Protein AF-C5LPQ4-F1 (afdb_monomer_lite)

pLDDT: mean 74.14, std 20.26, range [37.34, 97.0]

Structure (mmCIF, N/CA/C/O backbone):
data_AF-C5LPQ4-F1
#
_entry.id   AF-C5LPQ4-F1
#
loop_
_atom_site.group_PDB
_atom_site.id
_atom_site.type_symbol
_atom_site.label_atom_id
_atom_site.label_alt_id
_atom_site.label_comp_id
_atom_site.label_asym_id
_atom_site.label_entity_id
_atom_site.label_seq_id
_atom_site.pdbx_PDB_ins_code
_atom_site.Cartn_x
_atom_site.Cartn_y
_atom_site.Cartn_z
_atom_site.occupancy
_atom_site.B_iso_or_equiv
_atom_site.auth_seq_id
_atom_site.auth_comp_id
_atom_site.auth_asym_id
_atom_site.auth_atom_id
_atom_site.pdbx_PDB_model_num
ATOM 1 N N . GLN A 1 1 ? -13.823 21.570 33.184 1.00 38.03 1 GLN A N 1
ATOM 2 C CA . GLN A 1 1 ? -12.906 20.902 32.238 1.00 38.03 1 GLN A CA 1
ATOM 3 C C . GLN A 1 1 ? -13.744 19.925 31.424 1.00 38.03 1 GLN A C 1
ATOM 5 O O . GLN A 1 1 ? -14.233 18.962 31.995 1.00 38.03 1 GLN A O 1
ATOM 10 N N . GLN A 1 2 ? -14.034 20.223 30.154 1.00 38.50 2 GLN A N 1
ATOM 11 C CA . GLN A 1 2 ? -14.701 19.265 29.263 1.00 38.50 2 GLN A CA 1
ATOM 12 C C . GLN A 1 2 ? -13.679 18.170 28.944 1.00 38.50 2 GLN A C 1
ATOM 14 O O . GLN A 1 2 ? -12.657 18.456 28.325 1.00 38.50 2 GLN A O 1
ATOM 19 N N . GLY A 1 3 ? -13.894 16.958 29.459 1.00 46.19 3 GLY A N 1
ATOM 20 C CA . GLY A 1 3 ? -13.042 15.814 29.143 1.00 46.19 3 GLY A CA 1
ATOM 21 C C . GLY A 1 3 ? -13.052 15.587 27.635 1.00 46.19 3 GLY A C 1
ATOM 22 O O . GLY A 1 3 ? -14.122 15.589 27.028 1.00 46.19 3 GLY A O 1
ATOM 23 N N . ALA A 1 4 ? -11.875 15.458 27.024 1.00 60.28 4 ALA A N 1
ATOM 24 C CA . ALA A 1 4 ? -11.768 15.176 25.599 1.00 60.28 4 ALA A CA 1
ATOM 25 C C . ALA A 1 4 ? -12.586 13.916 25.276 1.00 60.28 4 ALA A C 1
ATOM 27 O O . ALA A 1 4 ? -12.358 12.858 25.863 1.00 60.28 4 ALA A O 1
ATOM 28 N N . LEU A 1 5 ? -13.567 14.043 24.381 1.00 73.25 5 LEU A N 1
ATOM 29 C CA . LEU A 1 5 ? -14.384 12.917 23.942 1.00 73.25 5 LEU A CA 1
ATOM 30 C C . LEU A 1 5 ? -13.482 11.955 23.158 1.00 73.25 5 LEU A C 1
ATOM 32 O O . LEU A 1 5 ? -13.014 12.284 22.069 1.00 73.25 5 LEU A O 1
ATOM 36 N N . LEU A 1 6 ? -13.205 10.786 23.736 1.00 87.25 6 LEU A N 1
ATOM 37 C CA . LEU A 1 6 ? -12.438 9.730 23.081 1.00 87.25 6 LEU A CA 1
ATOM 38 C C . LEU A 1 6 ? -13.325 9.042 22.040 1.00 87.25 6 LEU A C 1
ATOM 40 O O . LEU A 1 6 ? -14.390 8.517 22.365 1.00 87.25 6 LEU A O 1
ATOM 44 N N . GLY A 1 7 ? -12.883 9.066 20.785 1.00 88.44 7 GLY A N 1
ATOM 45 C CA . GLY A 1 7 ? -13.586 8.433 19.673 1.00 88.44 7 GLY A CA 1
ATOM 46 C C . GLY A 1 7 ? -13.309 6.934 19.585 1.00 88.44 7 GLY A C 1
ATOM 47 O O . GLY A 1 7 ? -12.228 6.465 19.939 1.00 88.44 7 GLY A O 1
ATOM 48 N N . ARG A 1 8 ? -14.287 6.191 19.066 1.00 92.06 8 ARG A N 1
ATOM 49 C CA . ARG A 1 8 ? -14.166 4.774 18.702 1.00 92.06 8 ARG A CA 1
ATOM 50 C C . ARG A 1 8 ? -14.049 4.670 17.190 1.00 92.06 8 ARG A C 1
ATOM 52 O O . ARG A 1 8 ? -14.733 5.394 16.472 1.00 92.06 8 ARG A O 1
ATOM 59 N N . VAL A 1 9 ? -13.187 3.780 16.717 1.00 94.19 9 VAL A N 1
ATOM 60 C CA . VAL A 1 9 ? -12.952 3.583 15.285 1.00 94.19 9 VAL A CA 1
ATOM 61 C C . VAL A 1 9 ? -13.236 2.130 14.946 1.00 94.19 9 VAL A C 1
ATOM 63 O O . VAL A 1 9 ? -12.565 1.235 15.455 1.00 94.19 9 VAL A O 1
ATOM 66 N N . VAL A 1 10 ? -14.211 1.917 14.067 1.00 95.25 10 VAL A N 1
ATOM 67 C CA . VAL A 1 10 ? -14.450 0.642 13.386 1.00 95.25 10 VAL A CA 1
ATOM 68 C C . VAL A 1 10 ? -13.990 0.818 11.942 1.00 95.25 10 VAL A C 1
ATOM 70 O O . VAL A 1 10 ? -14.372 1.786 11.286 1.00 95.25 10 VAL A O 1
ATOM 73 N N . CYS A 1 11 ? -13.120 -0.065 11.459 1.00 94.88 11 CYS A N 1
ATOM 74 C CA . CYS A 1 11 ? -12.487 0.060 10.151 1.00 94.88 11 CYS A CA 1
ATOM 75 C C . CYS A 1 11 ? -12.584 -1.251 9.369 1.00 94.88 11 CYS A C 1
ATOM 77 O O . CYS A 1 11 ? -12.393 -2.331 9.923 1.00 94.88 11 CYS A O 1
ATOM 79 N N . SER A 1 12 ? -12.831 -1.149 8.062 1.00 95.38 12 SER A N 1
ATOM 80 C CA . SER A 1 12 ? -12.727 -2.298 7.161 1.00 95.38 12 SER A CA 1
ATOM 81 C C . SER A 1 12 ? -11.305 -2.858 7.185 1.00 95.38 12 SER A C 1
ATOM 83 O O . SER A 1 12 ? -10.344 -2.104 7.033 1.00 95.38 12 SER A O 1
ATOM 85 N N . GLU A 1 13 ? -11.159 -4.174 7.313 1.00 92.00 13 GLU A N 1
ATOM 86 C CA . GLU A 1 13 ? -9.859 -4.849 7.226 1.00 92.00 13 GLU A CA 1
ATOM 87 C C . GLU A 1 13 ? -9.177 -4.685 5.857 1.00 92.00 13 GLU A C 1
ATOM 89 O O . GLU A 1 13 ? -7.957 -4.798 5.760 1.00 92.00 13 GLU A O 1
ATOM 94 N N . PHE A 1 14 ? -9.950 -4.333 4.827 1.00 89.31 14 PHE A N 1
ATOM 95 C CA . PHE A 1 14 ? -9.466 -4.060 3.473 1.00 89.31 14 PHE A CA 1
ATOM 96 C C . PHE A 1 14 ? -9.095 -2.588 3.251 1.00 89.31 14 PHE A C 1
ATOM 98 O O . PHE A 1 14 ? -8.600 -2.220 2.189 1.00 89.31 14 PHE A O 1
ATOM 105 N N . SER A 1 15 ? -9.318 -1.715 4.237 1.00 90.00 15 SER A N 1
ATOM 106 C CA . SER A 1 15 ? -8.840 -0.334 4.168 1.00 90.00 15 SER A CA 1
ATOM 107 C C . SER A 1 15 ? -7.339 -0.276 4.438 1.00 90.00 15 SER A C 1
ATOM 109 O O . SER A 1 15 ? -6.851 -0.898 5.384 1.00 90.00 15 SER A O 1
ATOM 111 N N . GLY A 1 16 ? -6.614 0.565 3.693 1.00 82.56 16 GLY A N 1
ATOM 112 C CA . GLY A 1 16 ? -5.210 0.874 3.984 1.00 82.56 16 GLY A CA 1
ATOM 113 C C . GLY A 1 16 ? -5.007 1.436 5.398 1.00 82.56 16 GLY A C 1
ATOM 114 O O . GLY A 1 16 ? -3.983 1.182 6.029 1.00 82.56 16 GLY A O 1
ATOM 115 N N . CYS A 1 17 ? -6.017 2.111 5.960 1.00 84.81 17 CYS A N 1
ATOM 116 C CA . CYS A 1 17 ? -5.980 2.586 7.343 1.00 84.81 17 CYS A CA 1
ATOM 117 C C . CYS A 1 17 ? -5.904 1.440 8.360 1.00 84.81 17 CYS A C 1
ATOM 119 O O . CYS A 1 17 ? -5.362 1.635 9.441 1.00 84.81 17 CYS A O 1
ATOM 121 N N . SER A 1 18 ? -6.400 0.246 8.033 1.00 89.00 18 SER A N 1
ATOM 122 C CA . SER A 1 18 ? -6.425 -0.892 8.958 1.00 89.00 18 SER A CA 1
ATOM 123 C C . SER A 1 18 ? -5.036 -1.481 9.238 1.00 89.00 18 SER A C 1
ATOM 125 O O . SER A 1 18 ? -4.832 -2.117 10.270 1.00 89.00 18 SER A O 1
ATOM 127 N N . GLN A 1 19 ? -4.066 -1.240 8.348 1.00 84.44 19 GLN A N 1
ATOM 128 C CA . GLN A 1 19 ? -2.660 -1.611 8.550 1.00 84.44 19 GLN A CA 1
ATOM 129 C C . GLN A 1 19 ? -1.952 -0.688 9.549 1.00 84.44 19 GLN A C 1
ATOM 131 O O . GLN A 1 19 ? -0.886 -1.012 10.064 1.00 84.44 19 GLN A O 1
ATOM 136 N N . VAL A 1 20 ? -2.541 0.476 9.802 1.00 87.06 20 VAL A N 1
ATOM 137 C CA . VAL A 1 20 ? -1.895 1.603 10.463 1.00 87.06 20 VAL A CA 1
ATOM 138 C C . VAL A 1 20 ? -2.564 1.920 11.800 1.00 87.06 20 VAL A C 1
ATOM 140 O O . VAL A 1 20 ? -1.898 2.050 12.827 1.00 87.06 20 VAL A O 1
ATOM 143 N N . LEU A 1 21 ? -3.894 2.005 11.795 1.00 91.38 21 LEU A N 1
ATOM 144 C CA . LEU A 1 21 ? -4.734 2.254 12.961 1.00 91.38 21 LEU A CA 1
ATOM 145 C C . LEU A 1 21 ? -4.937 0.951 13.735 1.00 91.38 21 LEU A C 1
ATOM 147 O O . LEU A 1 21 ? -5.996 0.325 13.704 1.00 91.38 21 LEU A O 1
ATOM 151 N N . THR A 1 22 ? -3.879 0.508 14.402 1.00 90.38 22 THR A N 1
ATOM 152 C CA . THR A 1 22 ? -3.842 -0.756 15.154 1.00 90.38 22 THR A CA 1
ATOM 153 C C . THR A 1 22 ? -4.683 -0.736 16.437 1.00 90.38 22 THR A C 1
ATOM 155 O O . THR A 1 22 ? -4.821 -1.770 17.090 1.00 90.38 22 THR A O 1
ATOM 158 N N . GLY A 1 23 ? -5.214 0.419 16.847 1.00 91.62 23 GLY A N 1
ATOM 159 C CA . GLY A 1 23 ? -6.227 0.552 17.895 1.00 91.62 23 GLY A CA 1
ATOM 160 C C . GLY A 1 23 ? -7.661 0.349 17.395 1.00 91.62 23 GLY A C 1
ATOM 161 O O . GLY A 1 23 ? -8.543 0.048 18.208 1.00 91.62 23 GLY A O 1
ATOM 162 N N . SER A 1 24 ? -7.895 0.445 16.082 1.00 94.38 24 SER A N 1
ATOM 163 C CA . SER A 1 24 ? -9.223 0.296 15.484 1.00 94.38 24 SER A CA 1
ATOM 164 C C . SER A 1 24 ? -9.777 -1.126 15.601 1.00 94.38 24 SER A C 1
ATOM 166 O O . SER A 1 24 ? -9.050 -2.122 15.635 1.00 94.38 24 SER A O 1
ATOM 168 N N . LEU A 1 25 ? -11.100 -1.212 15.668 1.00 94.75 25 LEU A N 1
ATOM 169 C CA . LEU A 1 25 ? -11.849 -2.455 15.574 1.00 94.75 25 LEU A CA 1
ATOM 170 C C . LEU A 1 25 ? -11.969 -2.834 14.096 1.00 94.75 25 LEU A C 1
ATOM 172 O O . LEU A 1 25 ? -12.629 -2.138 13.324 1.00 94.75 25 LEU A O 1
ATOM 176 N N . ARG A 1 26 ? -11.281 -3.902 13.688 1.00 94.62 26 ARG A N 1
ATOM 177 C CA . ARG A 1 26 ? -11.234 -4.340 12.288 1.00 94.62 26 ARG A CA 1
ATOM 178 C C . ARG A 1 26 ? -12.422 -5.239 11.987 1.00 94.62 26 ARG A C 1
ATOM 180 O O . ARG A 1 26 ? -12.741 -6.119 12.780 1.00 94.62 26 ARG A O 1
ATOM 187 N N . VAL A 1 27 ? -13.050 -5.027 10.839 1.00 95.62 27 VAL A N 1
ATOM 188 C CA . VAL A 1 27 ? -14.206 -5.812 10.414 1.00 95.62 27 VAL A CA 1
ATOM 189 C C . VAL A 1 27 ? -14.143 -6.134 8.928 1.00 95.62 27 VAL A C 1
ATOM 191 O O . VAL A 1 27 ? -13.692 -5.316 8.126 1.00 95.62 27 VAL A O 1
ATOM 194 N N . ASN A 1 28 ? -14.628 -7.315 8.558 1.00 95.69 28 ASN A N 1
ATOM 195 C CA . ASN A 1 28 ? -14.957 -7.622 7.176 1.00 95.69 28 ASN A CA 1
ATOM 196 C C . ASN A 1 28 ? -16.295 -6.938 6.828 1.00 95.69 28 ASN A C 1
ATOM 198 O O . ASN A 1 28 ? -17.325 -7.346 7.366 1.00 95.69 28 ASN A O 1
ATOM 202 N N . PRO A 1 29 ? -16.330 -5.923 5.945 1.00 93.88 29 PRO A N 1
ATOM 203 C CA . PRO A 1 29 ? -17.561 -5.201 5.623 1.00 93.88 29 PRO A CA 1
ATOM 204 C C . PRO A 1 29 ? -18.616 -6.061 4.908 1.00 93.88 29 PRO A C 1
ATOM 206 O O . PRO A 1 29 ? -19.774 -5.658 4.841 1.00 93.88 29 PRO A O 1
ATOM 209 N N . TRP A 1 30 ? -18.235 -7.227 4.380 1.00 96.19 30 TRP A N 1
ATOM 210 C CA . TRP A 1 30 ? -19.132 -8.156 3.688 1.00 96.19 30 TRP A CA 1
ATOM 211 C C . TRP A 1 30 ? -19.842 -9.128 4.639 1.00 96.19 30 TRP A C 1
ATOM 213 O O . TRP A 1 30 ? -20.760 -9.830 4.227 1.00 96.19 30 TRP A O 1
ATOM 223 N N . ASP A 1 31 ? -19.438 -9.161 5.910 1.00 95.94 31 ASP A N 1
ATOM 224 C CA . ASP A 1 31 ? -20.048 -9.979 6.956 1.00 95.94 31 ASP A CA 1
ATOM 225 C C . ASP A 1 31 ? -20.938 -9.096 7.844 1.00 95.94 31 ASP A C 1
ATOM 227 O O . ASP A 1 31 ? -20.490 -8.493 8.822 1.00 95.94 31 ASP A O 1
ATOM 231 N N . THR A 1 32 ? -22.212 -8.966 7.465 1.00 96.62 32 THR A N 1
ATOM 232 C CA . THR A 1 32 ? -23.150 -8.038 8.117 1.00 96.62 32 THR A CA 1
ATOM 233 C C . THR A 1 32 ? -23.370 -8.360 9.595 1.00 96.62 32 THR A C 1
ATOM 235 O O . THR A 1 32 ? -23.444 -7.436 10.405 1.00 96.62 32 THR A O 1
ATOM 238 N N . GLU A 1 33 ? -23.431 -9.640 9.973 1.00 97.00 33 GLU A N 1
ATOM 239 C CA . GLU A 1 33 ? -23.591 -10.035 11.378 1.00 97.00 33 GLU A CA 1
ATOM 240 C C . GLU A 1 33 ? -22.378 -9.615 12.210 1.00 97.00 33 GLU A C 1
ATOM 242 O O . GLU A 1 33 ? -22.539 -9.016 13.276 1.00 97.00 33 GLU A O 1
ATOM 247 N N . LYS A 1 34 ? -21.154 -9.837 11.709 1.00 94.31 34 LYS A N 1
ATOM 248 C CA . LYS A 1 34 ? -19.950 -9.359 12.403 1.00 94.31 34 LYS A CA 1
ATOM 249 C C . LYS A 1 34 ? -19.888 -7.841 12.479 1.00 94.31 34 LYS A C 1
ATOM 251 O O . LYS A 1 34 ? -19.477 -7.325 13.511 1.00 94.31 34 LYS A O 1
ATOM 256 N N . VAL A 1 35 ? -20.309 -7.116 11.442 1.00 96.88 35 VAL A N 1
ATOM 257 C CA . VAL A 1 35 ? -20.385 -5.645 11.492 1.00 96.88 35 VAL A CA 1
ATOM 258 C C . VAL A 1 35 ? -21.316 -5.176 12.603 1.00 96.88 35 VAL A C 1
ATOM 260 O O . VAL A 1 35 ? -20.927 -4.307 13.382 1.00 96.88 35 VAL A O 1
ATOM 263 N N . LEU A 1 36 ? -22.508 -5.762 12.716 1.00 96.94 36 LEU A N 1
ATOM 264 C CA . LEU A 1 36 ? -23.460 -5.420 13.773 1.00 96.94 36 LEU A CA 1
ATOM 265 C C . LEU A 1 36 ? -22.881 -5.700 15.163 1.00 96.94 36 LEU A C 1
ATOM 267 O O . LEU A 1 36 ? -22.884 -4.808 16.011 1.00 96.94 36 LEU A O 1
ATOM 271 N N . ASN A 1 37 ? -22.315 -6.892 15.365 1.00 95.94 37 ASN A N 1
ATOM 272 C CA . ASN A 1 37 ? -21.696 -7.271 16.635 1.00 95.94 37 ASN A CA 1
ATOM 273 C C . ASN A 1 37 ? -20.527 -6.344 16.999 1.00 95.94 37 ASN A C 1
ATOM 275 O O . ASN A 1 37 ? -20.439 -5.888 18.134 1.00 95.94 37 ASN A O 1
ATOM 279 N N . MET A 1 38 ? -19.666 -6.000 16.034 1.00 96.12 38 MET A N 1
ATOM 280 C CA . MET A 1 38 ? -18.544 -5.083 16.259 1.00 96.12 38 MET A CA 1
ATOM 281 C C . MET A 1 38 ? -19.002 -3.665 16.604 1.00 96.12 38 MET A C 1
ATOM 283 O O . MET A 1 38 ? -18.349 -2.989 17.399 1.00 96.12 38 MET A O 1
ATOM 287 N N . LEU A 1 39 ? -20.093 -3.183 16.002 1.00 95.56 39 LEU A N 1
ATOM 288 C CA . LEU A 1 39 ? -20.650 -1.872 16.331 1.00 95.56 39 LEU A CA 1
ATOM 289 C C . LEU A 1 39 ? -21.208 -1.860 17.755 1.00 95.56 39 LEU A C 1
ATOM 291 O O . LEU A 1 39 ? -20.907 -0.922 18.494 1.00 95.56 39 LEU A O 1
ATOM 295 N N . ASP A 1 40 ? -21.943 -2.897 18.154 1.00 95.25 40 ASP A N 1
ATOM 296 C CA . ASP A 1 40 ? -22.460 -3.031 19.520 1.00 95.25 40 ASP A CA 1
ATOM 297 C C . ASP A 1 40 ? -21.322 -3.137 20.549 1.00 95.25 40 ASP A C 1
ATOM 299 O O . ASP A 1 40 ? -21.251 -2.345 21.491 1.00 95.25 40 ASP A O 1
ATOM 303 N N . GLU A 1 41 ? -20.332 -3.998 20.291 1.00 93.19 41 GLU A N 1
ATOM 304 C CA 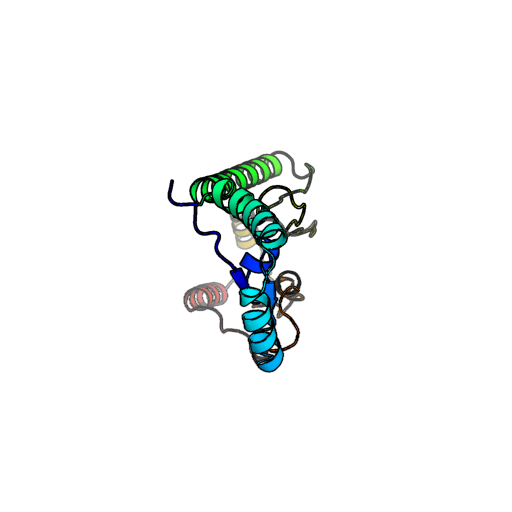. GLU A 1 41 ? -19.130 -4.127 21.123 1.00 93.19 41 GLU A CA 1
ATOM 305 C C . GLU A 1 41 ? -18.394 -2.788 21.250 1.00 93.19 41 GLU A C 1
ATOM 307 O O . GLU A 1 41 ? -17.990 -2.385 22.349 1.00 93.19 41 GLU A O 1
ATOM 312 N N . SER A 1 42 ? -18.271 -2.050 20.138 1.00 94.38 42 SER A N 1
ATOM 313 C CA . SER A 1 42 ? -17.653 -0.728 20.148 1.00 94.38 42 SER A CA 1
ATOM 314 C C . SER A 1 42 ? -18.373 0.198 21.119 1.00 94.38 42 SER A C 1
ATOM 316 O O . SER A 1 42 ? -17.703 0.946 21.826 1.00 94.38 42 SER A O 1
ATOM 318 N N . LEU A 1 43 ? -19.708 0.121 21.220 1.00 92.56 43 LEU A N 1
ATOM 319 C CA . LEU A 1 43 ? -20.512 0.955 22.109 1.00 92.56 43 LEU A CA 1
ATOM 320 C C . LEU A 1 43 ? -20.295 0.621 23.592 1.00 92.56 43 LEU A C 1
ATOM 322 O O . LEU A 1 43 ? -20.344 1.522 24.440 1.00 92.56 43 LEU A O 1
ATOM 326 N N . THR A 1 44 ? -19.958 -0.627 23.899 1.00 91.88 44 THR A N 1
ATOM 327 C CA . THR A 1 44 ? -19.752 -1.120 25.266 1.00 91.88 44 THR A CA 1
ATOM 328 C C . THR A 1 44 ? -18.288 -1.170 25.714 1.00 91.88 44 THR A C 1
ATOM 330 O O . THR A 1 44 ? -18.019 -1.565 26.846 1.00 91.88 44 THR A O 1
ATOM 333 N N . LEU A 1 45 ? -17.338 -0.739 24.871 1.00 91.69 45 LEU A N 1
ATOM 334 C CA . LEU A 1 45 ? -15.904 -0.770 25.188 1.00 91.69 45 LEU A CA 1
ATOM 335 C C . LEU A 1 45 ? -15.580 -0.105 26.542 1.00 91.69 45 LEU A C 1
ATOM 337 O O . LEU A 1 45 ? -15.904 1.082 26.713 1.00 91.69 45 LEU A O 1
ATOM 341 N N . PRO A 1 46 ? -14.876 -0.802 27.461 1.00 93.00 46 PRO A N 1
ATOM 342 C CA . PRO A 1 46 ? -14.426 -0.232 28.725 1.00 93.00 46 PRO A CA 1
ATOM 343 C C . PRO A 1 46 ? -13.545 1.003 28.517 1.00 93.00 46 PRO A C 1
ATOM 345 O O . PRO A 1 46 ? -12.697 1.040 27.624 1.00 93.00 46 PRO A O 1
ATOM 348 N N . MET A 1 47 ? -13.674 2.005 29.392 1.00 91.50 47 MET A N 1
ATOM 349 C CA . MET A 1 47 ? -12.933 3.271 29.267 1.00 91.50 47 MET A CA 1
ATOM 350 C C . MET A 1 47 ? -11.410 3.096 29.224 1.00 91.50 47 MET A C 1
ATOM 352 O O . MET A 1 47 ? -10.722 3.825 28.508 1.00 91.50 47 MET A O 1
ATOM 356 N N . GLN A 1 48 ? -10.874 2.126 29.967 1.00 92.88 48 GLN A N 1
ATOM 357 C CA . GLN A 1 48 ? -9.444 1.817 29.964 1.00 92.88 48 GLN A CA 1
ATOM 358 C C . GLN A 1 48 ? -8.975 1.323 28.588 1.00 92.88 48 GLN A C 1
ATOM 360 O O . GLN A 1 48 ? -7.955 1.786 28.074 1.00 92.88 48 GLN A O 1
ATOM 365 N N . GLU A 1 49 ? -9.739 0.420 27.974 1.00 93.31 49 GLU A N 1
ATOM 366 C CA . GLU A 1 49 ? -9.433 -0.116 26.652 1.00 93.31 49 GLU A CA 1
ATOM 367 C C . GLU A 1 49 ? -9.580 0.959 25.573 1.00 93.31 49 GLU A C 1
ATOM 369 O O . GLU A 1 49 ? -8.678 1.132 24.752 1.00 93.31 49 GLU A O 1
ATOM 374 N N . LEU A 1 50 ? -10.658 1.749 25.627 1.00 93.12 50 LEU A N 1
ATOM 375 C CA . LEU A 1 50 ? -10.873 2.881 24.727 1.00 93.12 50 LEU A CA 1
ATOM 376 C C . LEU A 1 50 ? -9.702 3.869 24.773 1.00 93.12 50 LEU A C 1
ATOM 378 O O . LEU A 1 50 ? -9.198 4.285 23.732 1.00 93.12 50 LEU A O 1
ATOM 382 N N . THR A 1 51 ? -9.234 4.210 25.976 1.00 93.62 51 THR A N 1
ATOM 383 C CA . THR A 1 51 ? -8.105 5.131 26.162 1.00 93.62 51 THR A CA 1
ATOM 384 C C . THR A 1 51 ? -6.820 4.559 25.567 1.00 93.62 51 THR A C 1
ATOM 386 O O . THR A 1 51 ? -6.090 5.276 24.886 1.00 93.62 51 THR A O 1
ATOM 389 N N . SER A 1 52 ? -6.557 3.264 25.773 1.00 93.94 52 SER A N 1
ATOM 390 C CA . SER A 1 52 ? -5.379 2.588 25.216 1.00 93.94 52 SER A CA 1
ATOM 391 C C . SER A 1 52 ? -5.403 2.551 23.684 1.00 93.94 52 SER A C 1
ATOM 393 O O . SER A 1 52 ? -4.413 2.907 23.039 1.00 93.94 52 SER A O 1
ATOM 395 N N . ARG A 1 53 ? -6.545 2.174 23.093 1.00 94.56 53 ARG A N 1
ATOM 396 C CA . ARG A 1 53 ? -6.746 2.135 21.637 1.00 94.56 53 ARG A CA 1
ATOM 397 C C . ARG A 1 53 ? -6.591 3.521 21.019 1.00 94.56 53 ARG A C 1
ATOM 399 O O . ARG A 1 53 ? -5.799 3.694 20.095 1.00 94.56 53 ARG A O 1
ATOM 406 N N . PHE A 1 54 ? -7.267 4.519 21.588 1.00 94.25 54 PHE A N 1
ATOM 407 C CA . PHE A 1 54 ? -7.188 5.900 21.124 1.00 94.25 54 PHE A CA 1
ATOM 408 C C . PHE A 1 54 ? -5.762 6.451 21.207 1.00 94.25 54 PHE A C 1
ATOM 410 O O . PHE A 1 54 ? -5.291 7.056 20.248 1.00 94.25 54 PHE A O 1
ATOM 417 N N . ALA A 1 55 ? -5.050 6.218 22.316 1.00 92.88 55 ALA A N 1
ATOM 418 C CA . ALA A 1 55 ? -3.676 6.689 22.495 1.00 92.88 55 ALA A CA 1
ATOM 419 C C . ALA A 1 55 ? -2.724 6.146 21.415 1.00 92.88 55 ALA A C 1
ATOM 421 O O . ALA A 1 55 ? -1.850 6.873 20.938 1.00 92.88 55 ALA A O 1
ATOM 422 N N . ARG A 1 56 ? -2.916 4.889 20.998 1.00 91.06 56 ARG A N 1
ATOM 423 C CA . ARG A 1 56 ? -2.129 4.265 19.929 1.00 91.06 56 ARG A CA 1
ATOM 424 C C . ARG A 1 56 ? -2.388 4.934 18.579 1.00 91.06 56 ARG A C 1
ATOM 426 O O . ARG A 1 56 ? -1.447 5.365 17.915 1.00 91.06 56 ARG A O 1
ATOM 433 N N . ASP A 1 57 ? -3.657 5.074 18.213 1.00 93.38 57 ASP A N 1
ATOM 434 C CA . ASP A 1 57 ? -4.045 5.608 16.906 1.00 93.38 57 ASP A CA 1
ATOM 435 C C . ASP A 1 57 ? -3.752 7.108 16.789 1.00 93.38 57 ASP A C 1
ATOM 437 O O . ASP A 1 57 ? -3.205 7.559 15.779 1.00 93.38 57 ASP A O 1
ATOM 441 N N . ILE A 1 58 ? -4.027 7.895 17.836 1.00 92.44 58 ILE A N 1
ATOM 442 C CA . ILE A 1 58 ? -3.772 9.340 17.813 1.00 92.44 58 ILE A CA 1
ATOM 443 C C . ILE A 1 58 ? -2.274 9.644 17.727 1.00 92.44 58 ILE A C 1
ATOM 445 O O . ILE A 1 58 ? -1.877 10.575 17.025 1.00 92.44 58 ILE A O 1
ATOM 449 N N . SER A 1 59 ? -1.427 8.840 18.380 1.00 90.38 59 SER A N 1
ATOM 450 C CA . SER A 1 59 ? 0.030 8.971 18.289 1.00 90.38 59 SER A CA 1
ATOM 451 C C . SER A 1 59 ? 0.511 8.784 16.849 1.00 90.38 59 SER A C 1
ATOM 453 O O . SER A 1 59 ? 1.312 9.581 16.352 1.00 90.38 59 SER A O 1
ATOM 455 N N . TYR A 1 60 ? -0.035 7.796 16.131 1.00 89.25 60 TYR A N 1
ATOM 456 C CA . TYR A 1 60 ? 0.283 7.600 14.721 1.00 89.25 60 TYR A CA 1
ATOM 457 C C . TYR A 1 60 ? -0.196 8.778 13.861 1.00 89.25 60 TYR A C 1
ATOM 459 O O . TYR A 1 60 ? 0.606 9.386 13.151 1.00 89.25 60 TYR A O 1
ATOM 467 N N . VAL A 1 61 ? -1.485 9.128 13.945 1.00 90.31 61 VAL A N 1
ATOM 468 C CA . VAL A 1 61 ? -2.109 10.154 13.088 1.00 90.31 61 VAL A CA 1
ATOM 469 C C . VAL A 1 61 ? -1.429 11.514 13.259 1.00 90.31 61 VAL A C 1
ATOM 471 O O . VAL A 1 61 ? -1.176 12.216 12.282 1.00 90.31 61 VAL A O 1
ATOM 474 N N . THR A 1 62 ? -1.074 11.876 14.493 1.00 90.50 62 THR A N 1
ATOM 475 C CA . THR A 1 62 ? -0.408 13.156 14.785 1.00 90.50 62 THR A CA 1
ATOM 476 C C . THR A 1 62 ? 1.058 13.184 14.350 1.00 90.50 62 THR A C 1
ATOM 478 O O . THR A 1 62 ? 1.581 14.250 14.019 1.00 90.50 62 THR A O 1
ATOM 481 N N . SER A 1 63 ? 1.736 12.034 14.302 1.00 86.88 63 SER A N 1
ATOM 482 C CA . SER A 1 63 ? 3.141 11.942 13.885 1.00 86.88 63 SER A CA 1
ATOM 483 C C . SER A 1 63 ? 3.335 11.752 12.372 1.00 86.88 63 SER A C 1
ATOM 485 O O . SER A 1 63 ? 4.419 12.056 11.861 1.00 86.88 63 SER A O 1
ATOM 487 N N . HIS A 1 64 ? 2.309 11.324 11.633 1.00 85.31 64 HIS A N 1
ATOM 488 C CA . HIS A 1 64 ? 2.385 11.016 10.198 1.00 85.31 64 HIS A CA 1
ATOM 489 C C . HIS A 1 64 ? 1.556 11.994 9.357 1.00 85.31 64 HIS A C 1
ATOM 491 O O . HIS A 1 64 ? 0.540 11.644 8.765 1.00 85.31 64 HIS A O 1
ATOM 497 N N . SER A 1 65 ? 2.010 13.248 9.286 1.00 88.88 65 SER A N 1
ATOM 498 C CA . SER A 1 65 ? 1.341 14.275 8.482 1.00 88.88 65 SER A CA 1
ATOM 499 C C . SER A 1 65 ? 1.542 14.084 6.975 1.00 88.88 65 SER A C 1
ATOM 501 O O . SER A 1 65 ? 2.571 13.570 6.521 1.00 88.88 65 SER A O 1
ATOM 503 N N . LEU A 1 66 ? 0.600 14.610 6.185 1.00 87.94 66 LEU A N 1
ATOM 504 C CA . LEU A 1 66 ? 0.696 14.668 4.721 1.00 87.94 66 LEU A CA 1
ATOM 505 C C . LEU A 1 66 ? 2.009 15.315 4.253 1.00 87.94 66 LEU A C 1
ATOM 507 O O . LEU A 1 66 ? 2.640 14.836 3.315 1.00 87.94 66 LEU A O 1
ATOM 511 N N . LEU A 1 67 ? 2.462 16.368 4.941 1.00 90.25 67 LEU A N 1
ATOM 512 C CA . LEU A 1 67 ? 3.727 17.033 4.628 1.00 90.25 67 LEU A CA 1
ATOM 513 C C . LEU A 1 67 ? 4.927 16.090 4.808 1.00 90.25 67 LEU A C 1
ATOM 515 O O . LEU A 1 67 ? 5.792 16.031 3.937 1.00 90.25 67 LEU A O 1
ATOM 519 N N . ARG A 1 68 ? 4.975 15.320 5.905 1.00 85.12 68 ARG A N 1
ATOM 520 C CA . ARG A 1 68 ? 6.047 14.337 6.149 1.00 85.12 68 ARG A CA 1
ATOM 521 C C . ARG A 1 68 ? 6.037 13.197 5.136 1.00 85.12 68 ARG A C 1
ATOM 523 O O . ARG A 1 68 ? 7.108 12.661 4.843 1.00 85.12 68 ARG A O 1
ATOM 530 N N . TRP A 1 69 ? 4.857 12.814 4.651 1.00 85.69 69 TRP A N 1
ATOM 531 C CA . TRP A 1 69 ? 4.695 11.837 3.575 1.00 85.69 69 TRP A CA 1
ATOM 532 C C . TRP A 1 69 ? 5.209 12.390 2.240 1.00 85.69 69 TRP A C 1
ATOM 534 O O . TRP A 1 69 ? 6.068 11.767 1.621 1.00 85.69 69 TRP A O 1
ATOM 544 N N . ALA A 1 70 ? 4.788 13.598 1.852 1.00 87.12 70 ALA A N 1
ATOM 545 C CA . ALA A 1 70 ? 5.219 14.241 0.611 1.00 87.12 70 ALA A CA 1
ATOM 546 C C . ALA A 1 70 ? 6.740 14.473 0.579 1.00 87.12 70 ALA A C 1
ATOM 548 O O . ALA A 1 70 ? 7.398 14.177 -0.416 1.00 87.12 70 ALA A O 1
ATOM 549 N N . GLN A 1 71 ? 7.322 14.928 1.694 1.00 87.50 71 GLN A N 1
ATOM 550 C CA . GLN A 1 71 ? 8.777 15.031 1.851 1.00 87.50 71 GLN A CA 1
ATOM 551 C C . GLN A 1 71 ? 9.471 13.671 1.713 1.00 87.50 71 GLN A C 1
ATOM 553 O O . GLN A 1 71 ? 10.546 13.596 1.128 1.00 87.50 71 GLN A O 1
ATOM 558 N N . GLY A 1 72 ? 8.858 12.600 2.229 1.00 83.56 72 GLY A N 1
ATOM 559 C CA . GLY A 1 72 ? 9.335 11.231 2.036 1.00 83.56 72 GLY A CA 1
ATOM 560 C C . GLY A 1 72 ? 9.433 10.875 0.555 1.00 83.56 72 GLY A C 1
ATOM 561 O O . GLY A 1 72 ? 10.517 10.551 0.089 1.00 83.56 72 GLY A O 1
ATOM 562 N N . ILE A 1 73 ? 8.350 11.061 -0.203 1.00 81.31 73 ILE A N 1
ATOM 563 C CA . ILE A 1 73 ? 8.320 10.778 -1.648 1.00 81.31 73 ILE A CA 1
ATOM 564 C C . ILE A 1 73 ? 9.380 11.575 -2.412 1.00 81.31 73 ILE A C 1
ATOM 566 O O . ILE A 1 73 ? 10.074 11.025 -3.263 1.00 81.31 73 ILE A O 1
ATOM 570 N N . ILE A 1 74 ? 9.528 12.867 -2.117 1.00 86.88 74 ILE A N 1
ATOM 571 C CA . ILE A 1 74 ? 10.523 13.711 -2.793 1.00 86.88 74 ILE A CA 1
ATOM 572 C C . ILE A 1 74 ? 11.947 13.227 -2.486 1.00 86.88 74 ILE A C 1
ATOM 574 O O . ILE A 1 74 ? 12.785 13.164 -3.387 1.00 86.88 74 ILE A O 1
ATOM 578 N N . ASN A 1 75 ? 12.225 12.849 -1.238 1.00 82.62 75 ASN A N 1
ATOM 579 C CA . ASN A 1 75 ? 13.527 12.310 -0.851 1.00 82.62 75 ASN A CA 1
ATOM 580 C C . ASN A 1 75 ? 13.798 10.955 -1.512 1.00 82.62 75 ASN A C 1
ATOM 582 O O . ASN A 1 75 ? 14.912 10.716 -1.975 1.00 82.62 75 ASN A O 1
ATOM 586 N N . ASP A 1 76 ? 12.788 10.092 -1.595 1.00 76.44 76 ASP A N 1
ATOM 587 C CA . ASP A 1 76 ? 12.878 8.801 -2.272 1.00 76.44 76 ASP A CA 1
ATOM 588 C C . ASP A 1 76 ? 13.198 9.006 -3.760 1.00 76.44 76 ASP A C 1
ATOM 590 O O . ASP A 1 76 ? 14.166 8.440 -4.267 1.00 76.44 76 ASP A O 1
ATOM 594 N N . LEU A 1 77 ? 12.487 9.914 -4.438 1.00 79.25 77 LEU A N 1
ATOM 595 C CA . LEU A 1 77 ? 12.761 10.320 -5.822 1.00 79.25 77 LEU A CA 1
ATOM 596 C C . LEU A 1 77 ? 14.195 10.835 -6.011 1.00 79.25 77 LEU A C 1
ATOM 598 O O . LEU A 1 77 ? 14.877 10.455 -6.968 1.00 79.25 77 LEU A O 1
ATOM 602 N N . ALA A 1 78 ? 14.668 11.689 -5.100 1.00 79.75 78 ALA A N 1
ATOM 603 C CA . ALA A 1 78 ? 16.022 12.230 -5.145 1.00 79.75 78 ALA A CA 1
ATOM 604 C C . ALA A 1 78 ? 17.080 11.128 -4.983 1.00 79.75 78 ALA A C 1
ATOM 606 O O . ALA A 1 78 ? 18.047 11.099 -5.749 1.00 79.75 78 ALA A O 1
ATOM 607 N N . ARG A 1 79 ? 16.872 10.182 -4.055 1.00 75.75 79 ARG A N 1
ATOM 608 C CA . ARG A 1 79 ? 17.740 9.004 -3.902 1.00 75.75 79 ARG A CA 1
ATOM 609 C C . ARG A 1 79 ? 17.759 8.169 -5.173 1.00 75.75 79 ARG A C 1
ATOM 611 O O . ARG A 1 79 ? 18.833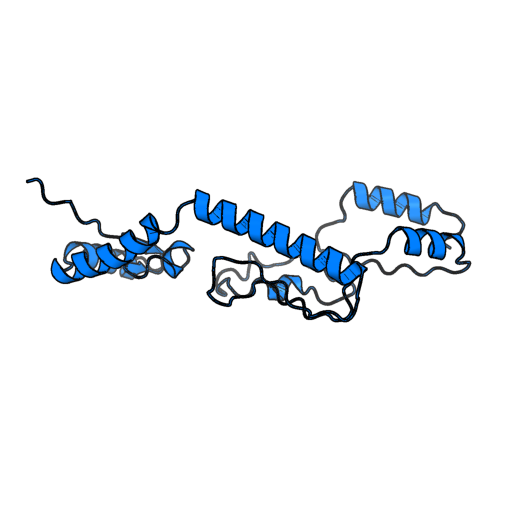 7.816 -5.643 1.00 75.75 79 ARG A O 1
ATOM 618 N N . CYS A 1 80 ? 16.609 7.929 -5.790 1.00 71.00 80 CYS A N 1
ATOM 619 C CA . CYS A 1 80 ? 16.530 7.145 -7.023 1.00 71.00 80 CYS A CA 1
ATOM 620 C C . CYS A 1 80 ? 17.283 7.795 -8.177 1.00 71.00 80 CYS A C 1
ATOM 622 O O . CYS A 1 80 ? 18.000 7.117 -8.911 1.00 71.00 80 CYS A O 1
ATOM 624 N N . ARG A 1 81 ? 17.182 9.121 -8.309 1.00 72.38 81 ARG A N 1
ATOM 625 C CA . ARG A 1 81 ? 17.986 9.872 -9.274 1.00 72.38 81 ARG A CA 1
ATOM 626 C C . ARG A 1 81 ? 19.481 9.751 -8.972 1.00 72.38 81 ARG A C 1
ATOM 628 O O . ARG A 1 81 ? 20.253 9.531 -9.900 1.00 72.38 81 ARG A O 1
ATOM 635 N N . ALA A 1 82 ? 19.889 9.888 -7.712 1.00 72.25 82 ALA A N 1
ATOM 636 C CA . ALA A 1 82 ? 21.290 9.757 -7.316 1.00 72.25 82 ALA A CA 1
ATOM 637 C C . ALA A 1 82 ? 21.835 8.347 -7.606 1.00 72.25 82 ALA A C 1
ATOM 639 O O . ALA A 1 82 ? 22.892 8.225 -8.221 1.00 72.25 82 ALA A O 1
ATOM 640 N N . HIS A 1 83 ? 21.081 7.296 -7.266 1.00 67.69 83 HIS A N 1
ATOM 641 C CA . HIS A 1 83 ? 21.412 5.910 -7.610 1.00 67.69 83 HIS A CA 1
ATOM 642 C C . HIS A 1 83 ? 21.522 5.715 -9.124 1.00 67.69 83 HIS A C 1
ATOM 644 O O . HIS A 1 83 ? 22.509 5.159 -9.596 1.00 67.69 83 HIS A O 1
ATOM 650 N N . TYR A 1 84 ? 20.568 6.229 -9.904 1.00 65.56 84 TYR A N 1
ATOM 651 C CA . TYR A 1 84 ? 20.618 6.166 -11.366 1.00 65.56 84 TYR A CA 1
ATOM 652 C C . TYR A 1 84 ? 21.872 6.849 -11.940 1.00 65.56 84 TYR A C 1
ATOM 654 O O . TYR A 1 84 ? 22.538 6.290 -12.810 1.00 65.56 84 TYR A O 1
ATOM 662 N N . MET A 1 85 ? 22.226 8.038 -11.439 1.00 66.62 85 MET A N 1
ATOM 663 C CA . MET A 1 85 ? 23.424 8.764 -11.879 1.00 66.62 85 MET A CA 1
ATOM 664 C C . MET A 1 85 ? 24.719 8.053 -11.463 1.00 66.62 85 MET A C 1
ATOM 666 O O . MET A 1 85 ? 25.649 7.978 -12.262 1.00 66.62 85 MET A O 1
ATOM 670 N N . SER A 1 86 ? 24.769 7.488 -10.253 1.00 66.06 86 SER A N 1
ATOM 671 C CA . SER A 1 86 ? 25.888 6.656 -9.791 1.00 66.06 86 SER A CA 1
ATOM 672 C C . SER A 1 86 ? 26.081 5.435 -10.695 1.00 66.06 86 SER A C 1
ATOM 674 O O . SER A 1 86 ? 27.193 5.152 -11.134 1.00 66.06 86 SER A O 1
ATOM 676 N N . ARG A 1 87 ? 24.982 4.781 -11.090 1.00 61.31 87 ARG A N 1
ATOM 677 C CA . ARG A 1 87 ? 25.001 3.600 -11.962 1.00 61.31 87 ARG A CA 1
ATOM 678 C C . ARG A 1 87 ? 25.469 3.895 -13.392 1.00 61.31 87 ARG A C 1
ATOM 680 O O . ARG A 1 87 ? 26.053 3.029 -14.032 1.00 61.31 87 ARG A O 1
ATOM 687 N N . MET A 1 88 ? 25.248 5.113 -13.895 1.00 60.34 88 MET A N 1
ATOM 688 C CA . MET A 1 88 ? 25.829 5.569 -15.170 1.00 60.34 88 MET A CA 1
ATOM 689 C C . MET A 1 88 ? 27.355 5.731 -15.104 1.00 60.34 88 MET A C 1
ATOM 691 O O . MET A 1 88 ? 28.016 5.623 -16.133 1.00 60.34 88 MET A O 1
ATOM 695 N N . SER A 1 89 ? 27.904 5.995 -13.916 1.00 65.25 89 SER A N 1
ATOM 696 C CA . SER A 1 89 ? 29.344 6.138 -13.671 1.00 65.25 89 SER A CA 1
ATOM 697 C C . SER A 1 89 ? 30.017 4.795 -13.351 1.00 65.25 89 SER A C 1
ATOM 699 O O . SER A 1 89 ? 31.139 4.549 -13.786 1.00 65.25 89 SER A O 1
ATOM 701 N N . ASN A 1 90 ? 29.328 3.908 -12.623 1.00 60.62 90 ASN A N 1
ATOM 702 C CA . ASN A 1 90 ? 29.818 2.585 -12.244 1.00 60.62 90 ASN A CA 1
ATOM 703 C C . ASN A 1 90 ? 28.685 1.531 -12.309 1.00 60.62 90 ASN A C 1
ATOM 705 O O . ASN A 1 90 ? 27.842 1.493 -11.407 1.00 60.62 90 ASN A O 1
ATOM 709 N N . PRO A 1 91 ? 28.647 0.676 -13.351 1.00 57.75 91 PRO A N 1
ATOM 710 C CA . PRO A 1 91 ? 27.582 -0.311 -13.567 1.00 57.75 91 PRO A CA 1
ATOM 711 C C . PRO A 1 91 ? 27.476 -1.407 -12.496 1.00 57.75 91 PRO A C 1
ATOM 713 O O . PRO A 1 91 ? 26.406 -2.005 -12.371 1.00 57.75 91 PRO A O 1
ATOM 716 N N . ASP A 1 92 ? 28.552 -1.646 -11.737 1.00 55.25 92 ASP A N 1
ATOM 717 C CA . ASP A 1 92 ? 28.656 -2.720 -10.738 1.00 55.25 92 ASP A CA 1
ATOM 718 C C . ASP A 1 92 ? 28.305 -2.268 -9.306 1.00 55.25 92 ASP A C 1
ATOM 720 O O . ASP A 1 92 ? 28.345 -3.073 -8.378 1.00 55.25 92 ASP A O 1
ATOM 724 N N . ALA A 1 93 ? 27.956 -0.992 -9.099 1.00 53.66 93 ALA A N 1
ATOM 725 C CA . ALA A 1 93 ? 27.578 -0.472 -7.783 1.00 53.66 93 ALA A CA 1
ATOM 726 C C . ALA A 1 93 ? 26.179 -0.962 -7.336 1.00 53.66 93 ALA A C 1
ATOM 728 O O . ALA A 1 93 ? 25.256 -1.044 -8.149 1.00 53.66 93 ALA A O 1
ATOM 729 N N . ASP A 1 94 ? 26.049 -1.259 -6.037 1.00 49.69 94 ASP A N 1
ATOM 730 C CA . ASP A 1 94 ? 24.948 -1.982 -5.375 1.00 49.69 94 ASP A CA 1
ATOM 731 C C . ASP A 1 94 ? 23.506 -1.639 -5.812 1.00 49.69 94 ASP A C 1
ATOM 733 O O . ASP A 1 94 ? 23.147 -0.507 -6.149 1.00 49.69 94 ASP A O 1
ATOM 737 N N . LYS A 1 95 ? 22.660 -2.679 -5.773 1.00 52.53 95 LYS A N 1
ATOM 738 C CA . LYS A 1 95 ? 21.384 -2.821 -6.503 1.00 52.53 95 LYS A CA 1
ATOM 739 C C . LYS A 1 95 ? 20.125 -2.390 -5.742 1.00 52.53 95 LYS A C 1
ATOM 741 O O . LYS A 1 95 ? 19.021 -2.617 -6.230 1.00 52.53 95 LYS A O 1
ATOM 746 N N . GLU A 1 96 ? 20.247 -1.770 -4.578 1.00 51.00 96 GLU A N 1
ATOM 747 C CA . GLU A 1 96 ? 19.081 -1.523 -3.727 1.00 51.00 96 GLU A CA 1
ATOM 748 C C . GLU A 1 96 ? 18.439 -0.162 -4.014 1.00 51.00 96 GLU A C 1
ATOM 750 O O . GLU A 1 96 ? 18.983 0.896 -3.700 1.00 51.00 96 GLU A O 1
ATOM 755 N N . VAL A 1 97 ? 17.241 -0.182 -4.604 1.00 49.34 97 VAL A N 1
ATOM 756 C CA . VAL A 1 97 ? 16.372 0.995 -4.712 1.00 49.34 97 VAL A CA 1
ATOM 757 C C . VAL A 1 97 ? 15.070 0.690 -3.975 1.00 49.34 97 VAL A C 1
ATOM 759 O O . VAL A 1 97 ? 14.166 0.064 -4.517 1.00 49.34 97 VAL A O 1
ATOM 762 N N . ALA A 1 98 ? 14.971 1.131 -2.720 1.00 46.81 98 ALA A N 1
ATOM 763 C CA . ALA A 1 98 ? 13.757 0.999 -1.917 1.00 46.81 98 ALA A CA 1
ATOM 764 C C . ALA A 1 98 ? 12.836 2.221 -2.096 1.00 46.81 98 ALA A C 1
ATOM 766 O O . ALA A 1 98 ? 13.257 3.360 -1.878 1.00 46.81 98 ALA A O 1
ATOM 767 N N . TRP A 1 99 ? 11.571 1.973 -2.446 1.00 43.19 99 TRP A N 1
ATOM 768 C CA . TRP A 1 99 ? 10.475 2.951 -2.440 1.00 43.19 99 TRP A CA 1
ATOM 769 C C . TRP A 1 99 ? 9.401 2.502 -1.455 1.00 43.19 99 TRP A C 1
ATOM 771 O O . TRP A 1 99 ? 8.977 1.347 -1.513 1.00 43.19 99 TRP A O 1
ATOM 781 N N . GLY A 1 100 ? 8.928 3.401 -0.587 1.00 52.41 100 GLY A N 1
ATOM 782 C CA . GLY A 1 100 ? 7.818 3.087 0.313 1.00 52.41 100 GLY A CA 1
ATOM 783 C C . GLY A 1 100 ? 7.753 3.933 1.582 1.00 52.41 100 GLY A C 1
ATOM 784 O O . GLY A 1 100 ? 8.631 4.734 1.898 1.00 52.41 100 GLY A O 1
ATOM 785 N N . VAL A 1 101 ? 6.671 3.744 2.338 1.00 42.59 101 VAL A N 1
ATOM 786 C CA . VAL A 1 101 ? 6.421 4.434 3.609 1.00 42.59 101 VAL A CA 1
ATOM 787 C C . VAL A 1 101 ? 7.476 4.009 4.637 1.00 42.59 101 VAL A C 1
ATOM 789 O O . VAL A 1 101 ? 7.499 2.862 5.061 1.00 42.59 101 VAL A O 1
ATOM 792 N N . ARG A 1 102 ? 8.361 4.949 5.005 1.00 41.41 102 ARG A N 1
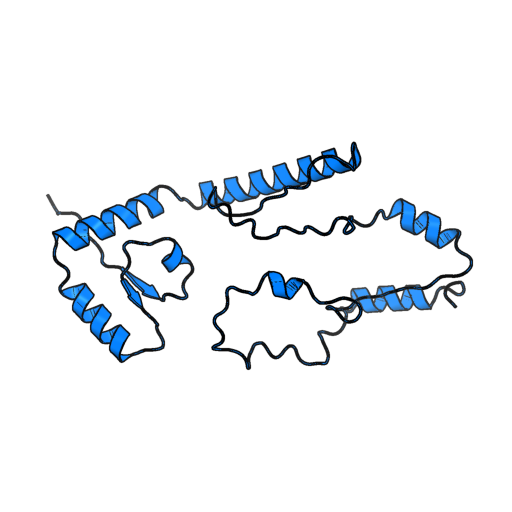ATOM 793 C CA . ARG A 1 102 ? 9.325 4.923 6.130 1.00 41.41 102 ARG A CA 1
ATOM 794 C C . ARG A 1 102 ? 9.509 3.558 6.828 1.00 41.41 102 ARG A C 1
ATOM 796 O O . ARG A 1 102 ? 8.789 3.239 7.766 1.00 41.41 102 ARG A O 1
ATOM 803 N N . GLY A 1 103 ? 10.579 2.842 6.484 1.00 40.94 103 GLY A N 1
ATOM 804 C CA . GLY A 1 103 ? 11.292 1.978 7.437 1.00 40.94 103 GLY A CA 1
ATOM 805 C C . GLY A 1 103 ? 10.671 0.627 7.815 1.00 40.94 103 GLY A C 1
ATOM 806 O O . GLY A 1 103 ? 11.245 -0.047 8.660 1.00 40.94 103 GLY A O 1
ATOM 807 N N . SER A 1 104 ? 9.573 0.182 7.199 1.00 42.78 104 SER A N 1
ATOM 808 C CA . SER A 1 104 ? 9.036 -1.176 7.417 1.00 42.78 104 SER A CA 1
ATOM 809 C C . SER A 1 104 ? 9.675 -2.258 6.537 1.00 42.78 104 SER A C 1
ATOM 811 O O . SER A 1 104 ? 9.216 -3.395 6.545 1.00 42.78 104 SER A O 1
ATOM 813 N N . GLY A 1 105 ? 10.720 -1.942 5.763 1.00 38.41 105 GLY A N 1
ATOM 814 C CA . GLY A 1 105 ? 11.441 -2.939 4.960 1.00 38.41 105 GLY A CA 1
ATOM 815 C C . GLY A 1 105 ? 10.609 -3.604 3.855 1.00 38.41 105 GLY A C 1
ATOM 816 O O . GLY A 1 105 ? 11.126 -4.467 3.154 1.00 38.41 105 GLY A O 1
ATOM 817 N N . GLN A 1 106 ? 9.353 -3.196 3.644 1.00 41.06 106 GLN A N 1
ATOM 818 C CA . GLN A 1 106 ? 8.594 -3.589 2.463 1.00 41.06 106 GLN A CA 1
ATOM 819 C C . GLN A 1 106 ? 9.078 -2.760 1.281 1.00 41.06 106 GLN A C 1
ATOM 821 O O . GLN A 1 106 ? 8.522 -1.724 0.920 1.00 41.06 106 GLN A O 1
ATOM 826 N N . VAL A 1 107 ? 10.179 -3.237 0.709 1.00 42.25 107 VAL A N 1
ATOM 827 C CA . VAL A 1 107 ? 10.620 -2.910 -0.637 1.00 42.25 107 VAL A CA 1
ATOM 828 C C . VAL A 1 107 ? 9.479 -3.315 -1.570 1.00 42.25 107 VAL A C 1
ATOM 830 O O . VAL A 1 107 ? 9.307 -4.486 -1.888 1.00 42.25 107 VAL A O 1
ATOM 833 N N . LEU A 1 108 ? 8.657 -2.347 -1.981 1.00 39.28 108 LEU A N 1
ATOM 834 C CA . LEU A 1 108 ? 7.514 -2.599 -2.867 1.00 39.28 108 LEU A CA 1
ATOM 835 C C . LEU A 1 108 ? 7.948 -2.910 -4.309 1.00 39.28 108 LEU A C 1
ATOM 837 O O . LEU A 1 108 ? 7.114 -3.244 -5.143 1.00 39.28 108 LEU A O 1
ATOM 841 N N . ALA A 1 109 ? 9.249 -2.835 -4.600 1.00 43.53 109 ALA A N 1
ATOM 842 C CA . ALA A 1 109 ? 9.822 -3.338 -5.834 1.00 43.53 109 ALA A CA 1
ATOM 843 C C . ALA A 1 109 ? 11.304 -3.682 -5.674 1.00 43.53 109 ALA A C 1
ATOM 845 O O . ALA A 1 109 ? 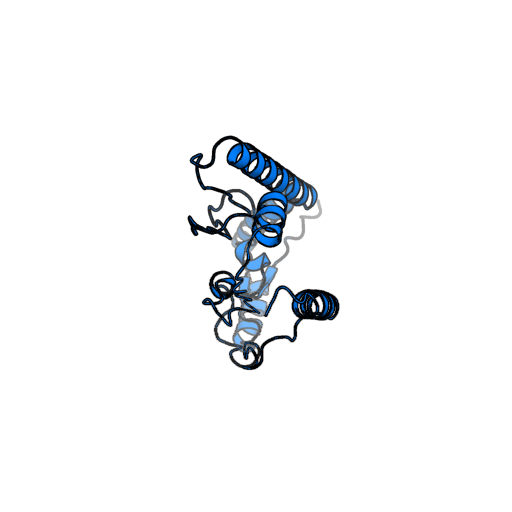12.172 -2.829 -5.834 1.00 43.53 109 ALA A O 1
ATOM 846 N N . GLN A 1 110 ? 11.596 -4.948 -5.381 1.00 40.69 110 GLN A N 1
ATOM 847 C CA . GLN A 1 110 ? 12.909 -5.517 -5.659 1.00 40.69 110 GLN A CA 1
ATOM 848 C C . GLN A 1 110 ? 12.858 -5.998 -7.111 1.00 40.69 110 GLN A C 1
ATOM 850 O O . GLN A 1 110 ? 12.459 -7.124 -7.391 1.00 40.69 110 GLN A O 1
ATOM 855 N N . ILE A 1 111 ? 13.171 -5.110 -8.061 1.00 46.88 111 ILE A N 1
ATOM 856 C CA . ILE A 1 111 ? 13.445 -5.545 -9.436 1.00 46.88 111 ILE A CA 1
ATOM 857 C C . ILE A 1 111 ? 14.863 -6.109 -9.404 1.00 46.88 111 ILE A C 1
ATOM 859 O O . ILE A 1 111 ? 15.836 -5.397 -9.639 1.00 46.88 111 ILE A O 1
ATOM 863 N N . ASP A 1 112 ? 14.969 -7.386 -9.044 1.00 43.72 112 ASP A N 1
ATOM 864 C CA . ASP A 1 112 ? 16.230 -8.134 -9.002 1.00 43.72 112 ASP A CA 1
ATOM 865 C C . ASP A 1 112 ? 16.677 -8.609 -10.397 1.00 43.72 112 ASP A C 1
ATOM 867 O O . ASP A 1 112 ? 17.512 -9.504 -10.551 1.00 43.72 112 ASP A O 1
ATOM 871 N N . ASP A 1 113 ? 16.138 -8.005 -11.457 1.00 50.69 113 ASP A N 1
ATOM 872 C CA . ASP A 1 113 ? 16.514 -8.346 -12.817 1.00 50.69 113 ASP A CA 1
ATOM 873 C C . ASP A 1 113 ? 17.843 -7.671 -13.148 1.00 50.69 113 ASP A C 1
ATOM 875 O O . ASP A 1 113 ? 17.921 -6.526 -13.598 1.00 50.69 113 ASP A O 1
ATOM 879 N N . HIS A 1 114 ? 18.915 -8.439 -12.965 1.00 49.28 114 HIS A N 1
ATOM 880 C CA . HIS A 1 114 ? 20.300 -8.099 -13.298 1.00 49.28 114 HIS A CA 1
ATOM 881 C C . HIS A 1 114 ? 20.499 -7.663 -14.766 1.00 49.28 114 HIS A C 1
ATOM 883 O O . HIS A 1 114 ? 21.566 -7.160 -15.110 1.00 49.28 114 HIS A O 1
ATOM 889 N N . ASN A 1 115 ? 19.472 -7.815 -15.608 1.00 50.41 115 ASN A N 1
ATOM 890 C CA . ASN A 1 115 ? 19.480 -7.514 -17.034 1.00 50.41 115 ASN A CA 1
ATOM 891 C C . ASN A 1 115 ? 18.469 -6.432 -17.460 1.00 50.41 115 ASN A C 1
ATOM 893 O O . ASN A 1 115 ? 18.368 -6.152 -18.656 1.00 50.41 115 ASN A O 1
ATOM 897 N N . PHE A 1 116 ? 17.724 -5.812 -16.536 1.00 59.41 116 PHE A N 1
ATOM 898 C CA . PHE A 1 116 ? 16.777 -4.754 -16.896 1.00 59.41 116 PHE A CA 1
ATOM 899 C C . PHE A 1 116 ? 17.426 -3.372 -16.775 1.00 59.41 116 PHE A C 1
ATOM 901 O O . PHE A 1 116 ? 17.481 -2.758 -15.709 1.00 59.41 116 PHE A O 1
ATOM 908 N N . PHE A 1 117 ? 17.939 -2.868 -17.896 1.00 62.69 117 PHE A N 1
ATOM 909 C CA . PHE A 1 117 ? 18.553 -1.545 -17.979 1.00 62.69 117 PHE A CA 1
ATOM 910 C C . PHE A 1 117 ? 17.636 -0.569 -18.709 1.00 62.69 117 PHE A C 1
ATOM 912 O O . PHE A 1 117 ? 16.934 -0.932 -19.654 1.00 62.69 117 PHE A O 1
ATOM 919 N N . LYS A 1 118 ? 17.687 0.710 -18.317 1.00 66.19 118 LYS A N 1
ATOM 920 C CA . LYS A 1 118 ? 17.059 1.767 -19.113 1.00 66.19 118 LYS A CA 1
ATOM 921 C C . LYS A 1 118 ? 17.658 1.755 -20.520 1.00 66.19 118 LYS A C 1
ATOM 923 O O . LYS A 1 118 ? 18.876 1.698 -20.676 1.00 66.19 118 LYS A O 1
ATOM 928 N N . LEU A 1 119 ? 16.795 1.863 -21.527 1.00 74.62 119 LEU A N 1
ATOM 929 C CA . LEU A 1 119 ? 17.195 1.909 -22.928 1.00 74.62 119 LEU A CA 1
ATOM 930 C C . LEU A 1 119 ? 18.173 3.071 -23.193 1.00 74.62 119 LEU A C 1
ATOM 932 O O . LEU A 1 119 ? 17.824 4.242 -23.018 1.00 74.62 119 LEU A O 1
ATOM 936 N N . ASP A 1 120 ? 19.384 2.748 -23.647 1.00 83.12 120 ASP A N 1
ATOM 937 C CA . ASP A 1 120 ? 20.363 3.719 -24.147 1.00 83.12 120 ASP A CA 1
ATOM 938 C C . ASP A 1 120 ? 19.990 4.122 -25.580 1.00 83.12 120 ASP A C 1
ATOM 940 O O . ASP A 1 120 ? 20.379 3.485 -26.562 1.00 83.12 120 ASP A O 1
ATOM 944 N N . VAL A 1 121 ? 19.172 5.170 -25.692 1.00 87.06 121 VAL A N 1
ATOM 945 C CA . VAL A 1 121 ? 18.630 5.642 -26.974 1.00 87.06 121 VAL A CA 1
ATOM 946 C C . VAL A 1 121 ? 19.734 5.994 -27.986 1.00 87.06 121 VAL A C 1
ATOM 948 O O . VAL A 1 121 ? 19.648 5.504 -29.113 1.00 87.06 121 VAL A O 1
ATOM 951 N N . PRO A 1 122 ? 20.790 6.767 -27.646 1.00 89.88 122 PRO A N 1
ATOM 952 C CA . PRO A 1 122 ? 21.894 7.031 -28.573 1.00 89.88 122 PRO A CA 1
ATOM 953 C C . PRO A 1 122 ? 22.541 5.765 -29.136 1.00 89.88 122 PRO A C 1
ATOM 955 O O . PRO A 1 122 ? 22.766 5.667 -30.347 1.00 89.88 122 PRO A O 1
ATOM 958 N N . ARG A 1 123 ? 22.816 4.778 -28.274 1.00 88.88 123 ARG A N 1
ATOM 959 C CA . ARG A 1 123 ? 23.381 3.496 -28.701 1.00 88.88 123 ARG A CA 1
ATOM 960 C C . ARG A 1 123 ? 22.435 2.755 -29.638 1.00 88.88 123 ARG A C 1
ATOM 962 O O . ARG A 1 123 ? 22.872 2.313 -30.697 1.00 88.88 123 ARG A O 1
ATOM 969 N N . VAL A 1 124 ? 21.154 2.665 -29.286 1.00 90.00 124 VAL A N 1
ATOM 970 C CA . VAL A 1 124 ? 20.138 1.983 -30.100 1.00 90.00 124 VAL A CA 1
ATOM 971 C C . VAL A 1 124 ? 20.002 2.635 -31.472 1.00 90.00 124 VAL A C 1
ATOM 973 O O . VAL A 1 124 ? 20.022 1.930 -32.472 1.00 90.00 124 VAL A O 1
ATOM 976 N N . VAL A 1 125 ? 19.939 3.966 -31.553 1.00 90.38 125 VAL A N 1
ATOM 977 C CA . VAL A 1 125 ? 19.844 4.693 -32.832 1.00 90.38 125 VAL A CA 1
ATOM 978 C C . VAL A 1 125 ? 21.087 4.458 -33.698 1.00 90.38 125 VAL A C 1
ATOM 980 O O . VAL A 1 125 ? 20.981 4.204 -34.903 1.00 90.38 125 VAL A O 1
ATOM 983 N N . ARG A 1 126 ? 22.278 4.492 -33.091 1.00 93.38 126 ARG A N 1
ATOM 984 C CA . ARG A 1 126 ? 23.540 4.203 -33.782 1.00 93.38 126 ARG A CA 1
ATOM 985 C C . ARG A 1 126 ? 23.560 2.775 -34.325 1.00 93.38 126 ARG A C 1
ATOM 987 O O . ARG A 1 126 ? 23.881 2.583 -35.495 1.00 93.38 126 ARG A O 1
ATOM 994 N N . ASP A 1 127 ? 23.222 1.795 -33.498 1.00 92.06 127 ASP A N 1
ATOM 995 C CA . ASP A 1 127 ? 23.276 0.381 -33.867 1.00 92.06 127 ASP A CA 1
ATOM 996 C C . ASP A 1 127 ? 22.183 0.058 -34.909 1.00 92.06 127 ASP A C 1
ATOM 998 O O . ASP A 1 127 ? 22.467 -0.592 -35.916 1.00 92.06 127 ASP A O 1
ATOM 1002 N N . TYR A 1 128 ? 20.982 0.634 -34.764 1.00 90.12 128 TYR A N 1
ATOM 1003 C CA . TYR A 1 128 ? 19.892 0.569 -35.743 1.00 90.12 128 TYR A CA 1
ATOM 1004 C C . TYR A 1 128 ? 20.323 1.098 -37.117 1.00 90.12 128 TYR A C 1
ATOM 1006 O O . TYR A 1 128 ? 20.124 0.427 -38.128 1.00 90.12 128 TYR A O 1
ATOM 1014 N N . SER A 1 129 ? 20.952 2.279 -37.175 1.00 89.00 129 SER A N 1
ATOM 1015 C CA . SER A 1 129 ? 21.336 2.898 -38.454 1.00 89.00 129 SER A CA 1
ATOM 1016 C C . SER A 1 129 ? 22.391 2.102 -39.231 1.00 89.00 129 SER A C 1
ATOM 1018 O O . SER A 1 129 ? 22.388 2.140 -40.462 1.00 89.00 129 SER A O 1
ATOM 1020 N N . LYS A 1 130 ? 23.256 1.357 -38.530 1.00 91.75 130 LYS A N 1
ATOM 1021 C CA . LYS A 1 130 ? 24.311 0.518 -39.123 1.00 91.75 130 LYS A CA 1
ATOM 1022 C C . LYS A 1 130 ? 23.859 -0.908 -39.442 1.00 91.75 130 LYS A C 1
ATOM 1024 O O . LYS A 1 130 ? 24.464 -1.553 -40.295 1.00 91.75 130 LYS A O 1
ATOM 1029 N N . ALA A 1 131 ? 22.842 -1.420 -38.753 1.00 90.31 131 ALA A N 1
ATOM 1030 C CA . ALA A 1 131 ? 22.378 -2.789 -38.933 1.00 90.31 131 ALA A CA 1
ATOM 1031 C C . ALA A 1 131 ? 21.795 -3.002 -40.339 1.00 90.31 131 ALA A C 1
ATOM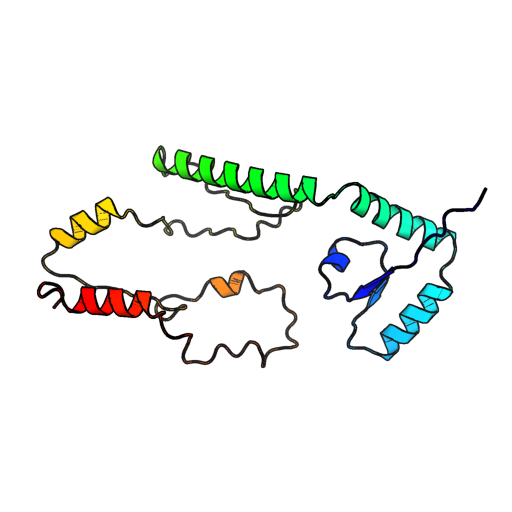 1033 O O . ALA A 1 131 ? 20.926 -2.241 -40.771 1.00 90.31 131 ALA A O 1
ATOM 1034 N N . GLN A 1 132 ? 22.252 -4.059 -41.020 1.00 87.62 132 GLN A N 1
ATOM 1035 C CA . GLN A 1 132 ? 21.753 -4.467 -42.343 1.00 87.62 132 GLN A CA 1
ATOM 1036 C C . GLN A 1 132 ? 20.643 -5.521 -42.287 1.00 87.62 132 GLN A C 1
ATOM 1038 O O . GLN A 1 132 ? 19.913 -5.695 -43.252 1.00 87.62 132 GLN A O 1
ATOM 1043 N N . ARG A 1 133 ? 20.523 -6.231 -41.162 1.00 87.12 133 ARG A N 1
ATOM 1044 C CA . ARG A 1 133 ? 19.444 -7.179 -40.868 1.00 87.12 133 ARG A CA 1
ATOM 1045 C C . ARG A 1 133 ? 18.968 -6.898 -39.454 1.00 87.12 133 ARG A C 1
ATOM 1047 O O . ARG A 1 133 ? 19.806 -6.718 -38.568 1.00 87.12 133 ARG A O 1
ATOM 1054 N N . ARG A 1 134 ? 17.658 -6.807 -39.256 1.00 88.38 134 ARG A N 1
ATOM 1055 C CA . ARG A 1 134 ? 17.058 -6.336 -38.004 1.00 88.38 134 ARG A CA 1
ATOM 1056 C C . ARG A 1 134 ? 15.920 -7.270 -37.623 1.00 88.38 134 ARG A C 1
ATOM 1058 O O . ARG A 1 134 ? 15.143 -7.666 -38.478 1.00 88.38 134 ARG A O 1
ATOM 1065 N N . ILE A 1 135 ? 15.848 -7.620 -36.345 1.00 86.56 135 ILE A N 1
ATOM 1066 C CA . ILE A 1 135 ? 14.735 -8.372 -35.765 1.00 86.56 135 ILE A CA 1
ATOM 1067 C C . ILE A 1 135 ? 14.232 -7.540 -34.594 1.00 86.56 135 ILE A C 1
ATOM 1069 O O . ILE A 1 135 ? 15.024 -7.138 -33.738 1.00 86.56 135 ILE A O 1
ATOM 1073 N N . PHE A 1 136 ? 12.933 -7.264 -34.576 1.00 86.38 136 PHE A N 1
ATOM 1074 C CA . PHE A 1 136 ? 12.287 -6.500 -33.517 1.00 86.38 136 PHE A CA 1
ATOM 1075 C C . PHE A 1 136 ? 11.445 -7.445 -32.668 1.00 86.38 136 PHE A C 1
ATOM 1077 O O . PHE A 1 136 ? 10.555 -8.118 -33.179 1.00 86.38 136 PHE A O 1
ATOM 1084 N N . PHE A 1 137 ? 11.723 -7.474 -31.368 1.00 83.44 137 PHE A N 1
ATOM 1085 C CA . PHE A 1 137 ? 10.881 -8.138 -30.382 1.00 83.44 137 PHE A CA 1
ATOM 1086 C C . PHE A 1 137 ? 10.084 -7.060 -29.655 1.00 83.44 137 PHE A C 1
ATOM 1088 O O . PHE A 1 137 ? 10.667 -6.165 -29.043 1.00 83.44 137 PHE A O 1
ATOM 1095 N N . LEU A 1 138 ? 8.760 -7.116 -29.770 1.00 82.31 138 LEU A N 1
ATOM 1096 C CA . LEU A 1 138 ? 7.843 -6.157 -29.166 1.00 82.31 138 LEU A CA 1
ATOM 1097 C C . LEU A 1 138 ? 6.975 -6.900 -28.159 1.00 82.31 138 LEU A C 1
ATOM 1099 O O . LEU A 1 138 ? 6.169 -7.744 -28.542 1.00 82.31 138 LEU A O 1
ATOM 1103 N N . ASP A 1 139 ? 7.157 -6.594 -26.881 1.00 76.75 139 ASP A N 1
ATOM 1104 C CA . ASP A 1 139 ? 6.295 -7.113 -25.828 1.00 76.75 139 ASP A CA 1
ATOM 1105 C C . ASP A 1 139 ? 5.160 -6.121 -25.561 1.00 76.75 139 ASP A C 1
ATOM 1107 O O . ASP A 1 139 ? 5.409 -4.958 -25.239 1.00 76.75 139 ASP A O 1
ATOM 1111 N N . ASN A 1 140 ? 3.917 -6.575 -25.710 1.00 74.38 140 ASN A N 1
ATOM 1112 C CA . ASN A 1 140 ? 2.745 -5.843 -25.245 1.00 74.38 140 ASN A CA 1
ATOM 1113 C C . ASN A 1 140 ? 2.114 -6.628 -24.101 1.00 74.38 140 ASN A C 1
ATOM 1115 O O . ASN A 1 140 ? 1.560 -7.701 -24.324 1.00 74.38 140 ASN A O 1
ATOM 1119 N N . GLU A 1 141 ? 2.199 -6.086 -22.891 1.00 64.56 141 GLU A N 1
ATOM 1120 C CA . GLU A 1 141 ? 1.541 -6.645 -21.706 1.00 64.56 141 GLU A CA 1
ATOM 1121 C C . GLU A 1 141 ? 1.898 -8.113 -21.395 1.00 64.56 141 GLU A C 1
ATOM 1123 O O . GLU A 1 141 ? 1.062 -8.856 -20.884 1.00 64.56 141 GLU A O 1
ATOM 1128 N N . GLY A 1 142 ? 3.137 -8.533 -21.671 1.00 63.50 142 GLY A N 1
ATOM 1129 C CA . GLY A 1 142 ? 3.604 -9.891 -21.391 1.00 63.50 142 GLY A CA 1
ATOM 1130 C C . GLY A 1 142 ? 3.268 -10.932 -22.464 1.00 63.50 142 GLY A C 1
ATOM 1131 O O . GLY A 1 142 ? 3.076 -12.109 -22.162 1.00 63.50 142 GLY A O 1
ATOM 1132 N N . THR A 1 143 ? 3.191 -10.503 -23.726 1.00 67.69 143 THR A N 1
ATOM 1133 C CA . THR A 1 143 ? 3.026 -11.386 -24.896 1.00 67.69 143 THR A CA 1
ATOM 1134 C C . THR A 1 143 ? 4.280 -12.236 -25.166 1.00 67.69 143 THR A C 1
ATOM 1136 O O . THR A 1 143 ? 4.174 -13.358 -25.656 1.00 67.69 143 THR A O 1
ATOM 1139 N N . LEU A 1 144 ? 5.471 -11.717 -24.864 1.00 64.69 144 LEU A N 1
ATOM 1140 C CA . LEU A 1 144 ? 6.772 -12.348 -25.114 1.00 64.69 144 LEU A CA 1
ATOM 1141 C C . LEU A 1 144 ? 7.504 -12.759 -23.833 1.00 64.69 144 LEU A C 1
ATOM 1143 O O . LEU A 1 144 ? 8.311 -13.687 -23.867 1.00 64.69 144 LEU A O 1
ATOM 1147 N N . ALA A 1 145 ? 7.248 -12.080 -22.717 1.00 61.41 145 ALA A N 1
ATOM 1148 C CA . ALA A 1 145 ? 7.828 -12.400 -21.417 1.00 61.41 145 ALA A CA 1
ATOM 1149 C C . ALA A 1 145 ? 6.727 -12.461 -20.349 1.00 61.41 145 ALA A C 1
ATOM 1151 O O . ALA A 1 145 ? 5.740 -11.741 -20.468 1.00 61.41 145 ALA A O 1
ATOM 1152 N N . PRO A 1 146 ? 6.865 -13.289 -19.296 1.00 55.66 146 PRO A N 1
ATOM 1153 C CA . PRO A 1 146 ? 5.896 -13.314 -18.208 1.00 55.66 146 PRO A CA 1
ATOM 1154 C C . PRO A 1 146 ? 5.686 -11.908 -17.646 1.00 55.66 146 PRO A C 1
ATOM 1156 O O . PRO A 1 146 ? 6.648 -11.227 -17.293 1.00 55.66 146 PRO A O 1
ATOM 1159 N N . ASP A 1 147 ? 4.428 -11.478 -17.554 1.00 54.72 147 ASP A N 1
ATOM 1160 C CA . ASP A 1 147 ? 4.098 -10.171 -17.003 1.00 54.72 147 ASP A CA 1
ATOM 1161 C C . ASP A 1 147 ? 4.406 -10.122 -15.497 1.00 54.72 147 ASP A C 1
ATOM 1163 O O . ASP A 1 147 ? 3.579 -10.473 -14.647 1.00 54.72 147 ASP A O 1
ATOM 1167 N N . LEU A 1 148 ? 5.610 -9.655 -15.158 1.00 51.78 148 LEU A N 1
ATOM 1168 C CA . LEU A 1 148 ? 6.052 -9.469 -13.778 1.00 51.78 148 LEU A CA 1
ATOM 1169 C C . LEU A 1 148 ? 5.271 -8.362 -13.055 1.00 51.78 148 LEU A C 1
ATOM 1171 O O . LEU A 1 148 ? 5.394 -8.245 -11.836 1.00 51.78 148 LEU A O 1
ATOM 1175 N N . ARG A 1 149 ? 4.383 -7.611 -13.739 1.00 52.03 149 ARG A N 1
ATOM 1176 C CA . ARG A 1 149 ? 3.435 -6.706 -13.064 1.00 52.03 149 ARG A CA 1
ATOM 1177 C C . ARG A 1 149 ? 2.537 -7.459 -12.075 1.00 52.03 149 ARG A C 1
ATOM 1179 O O . ARG A 1 149 ? 2.058 -6.854 -11.117 1.00 52.03 149 ARG A O 1
ATOM 1186 N N . ARG A 1 150 ? 2.335 -8.774 -12.264 1.00 42.34 150 ARG A N 1
ATOM 1187 C CA . ARG A 1 150 ? 1.605 -9.634 -11.315 1.00 42.34 150 ARG A CA 1
ATOM 1188 C C . ARG A 1 150 ? 2.304 -9.781 -9.963 1.00 42.34 150 ARG A C 1
ATOM 1190 O O . ARG A 1 150 ? 1.597 -9.882 -8.965 1.00 42.34 150 ARG A O 1
ATOM 1197 N N . MET A 1 151 ? 3.637 -9.694 -9.898 1.00 42.25 151 MET A N 1
ATOM 1198 C CA . MET A 1 151 ? 4.359 -9.743 -8.617 1.00 42.25 151 MET A CA 1
ATOM 1199 C C . MET A 1 151 ? 3.978 -8.580 -7.684 1.00 42.25 151 MET A C 1
ATOM 1201 O O . MET A 1 151 ? 4.050 -8.718 -6.467 1.00 42.25 151 MET A O 1
ATOM 1205 N N . PHE A 1 152 ? 3.488 -7.462 -8.232 1.00 43.25 152 PHE A N 1
ATOM 1206 C CA . PHE A 1 152 ? 3.054 -6.288 -7.465 1.00 43.25 152 PHE A CA 1
ATOM 1207 C C . PHE A 1 152 ? 1.570 -6.310 -7.055 1.00 43.25 152 PHE A C 1
ATOM 1209 O O . PHE A 1 152 ? 1.114 -5.364 -6.417 1.00 43.25 152 PHE A O 1
ATOM 1216 N N . ARG A 1 153 ? 0.796 -7.349 -7.417 1.00 40.72 153 ARG A N 1
ATOM 1217 C CA . ARG A 1 153 ? -0.647 -7.462 -7.100 1.00 40.72 153 ARG A CA 1
ATOM 1218 C C . ARG A 1 153 ? -0.985 -8.512 -6.033 1.00 40.72 153 ARG A C 1
ATOM 1220 O O . ARG A 1 153 ? -2.157 -8.795 -5.820 1.00 40.72 153 ARG A O 1
ATOM 1227 N N . HIS A 1 154 ? 0.000 -9.078 -5.334 1.00 40.44 154 HIS A N 1
ATOM 1228 C CA . HIS A 1 154 ? -0.225 -10.127 -4.324 1.00 40.44 154 HIS A CA 1
ATOM 1229 C C . HIS A 1 154 ? -0.884 -9.657 -3.007 1.00 40.44 154 HIS A C 1
ATOM 1231 O O . HIS A 1 154 ? -0.893 -10.399 -2.029 1.00 40.44 154 HIS A O 1
ATOM 1237 N N . SER A 1 155 ? -1.453 -8.451 -2.955 1.00 39.84 155 SER A N 1
ATOM 1238 C CA . SER A 1 155 ? -2.182 -7.923 -1.793 1.00 39.84 155 SER A CA 1
ATOM 1239 C C . SER A 1 155 ? -3.699 -7.793 -1.997 1.00 39.84 155 SER A C 1
ATOM 1241 O O . SER A 1 155 ? -4.373 -7.255 -1.121 1.00 39.84 155 SER A O 1
ATOM 1243 N N . GLU A 1 156 ? -4.257 -8.297 -3.101 1.00 38.69 156 GLU A N 1
ATOM 1244 C CA . GLU A 1 156 ? -5.712 -8.408 -3.287 1.00 38.69 156 GLU A CA 1
ATOM 1245 C C . GLU A 1 156 ? -6.181 -9.818 -2.857 1.00 38.69 156 GLU A C 1
ATOM 1247 O O . GLU A 1 156 ? -5.701 -10.808 -3.416 1.00 38.69 156 GLU A O 1
ATOM 1252 N N . PRO A 1 157 ? -7.087 -9.950 -1.868 1.00 39.34 157 PRO A N 1
ATOM 1253 C CA . PRO A 1 157 ? -7.684 -11.235 -1.516 1.00 39.34 157 PRO A CA 1
ATOM 1254 C C . PRO A 1 157 ? -8.488 -11.795 -2.697 1.00 39.34 157 PRO A C 1
ATOM 1256 O O . PRO A 1 157 ? -9.145 -11.046 -3.419 1.00 39.34 157 PRO A O 1
ATOM 1259 N N . GLU A 1 158 ? -8.476 -13.120 -2.858 1.00 44.59 158 GLU A N 1
ATOM 1260 C CA . GLU A 1 158 ? -9.022 -13.913 -3.981 1.00 44.59 158 GLU A CA 1
ATOM 1261 C C . GLU A 1 158 ? -10.546 -13.786 -4.244 1.00 44.59 158 GLU A C 1
ATOM 1263 O O . GLU A 1 158 ? -11.130 -14.600 -4.952 1.00 44.59 158 GLU A O 1
ATOM 1268 N N . VAL A 1 159 ? -11.226 -12.769 -3.713 1.00 40.75 159 VAL A N 1
ATOM 1269 C CA . VAL A 1 159 ? -12.692 -12.635 -3.765 1.00 40.75 159 VAL A CA 1
ATOM 1270 C C . VAL A 1 159 ? -13.189 -12.048 -5.097 1.00 40.75 159 VAL A C 1
ATOM 1272 O O . VAL A 1 159 ? -14.352 -12.220 -5.442 1.00 40.75 159 VAL A O 1
ATOM 1275 N N . ASN A 1 160 ? -12.315 -11.440 -5.909 1.00 37.34 160 ASN A N 1
ATOM 1276 C CA . ASN A 1 160 ? -12.678 -10.851 -7.207 1.00 37.34 160 ASN A CA 1
ATOM 1277 C C . ASN A 1 160 ? -11.924 -11.496 -8.384 1.00 37.34 160 ASN A C 1
ATOM 1279 O O . ASN A 1 160 ? -11.330 -10.805 -9.218 1.00 37.34 160 ASN A O 1
ATOM 1283 N N . ALA A 1 161 ? -11.960 -12.828 -8.477 1.00 41.25 161 ALA A N 1
ATOM 1284 C CA . ALA A 1 161 ? -11.425 -13.558 -9.631 1.00 41.25 161 ALA A CA 1
ATOM 1285 C C . ALA A 1 161 ? -12.067 -13.123 -10.969 1.00 41.25 161 ALA A C 1
ATOM 1287 O O . ALA A 1 161 ? -11.419 -13.198 -12.011 1.00 41.25 161 ALA A O 1
ATOM 1288 N N . GLU A 1 162 ? -13.295 -12.592 -10.948 1.00 37.38 162 GLU A N 1
ATOM 1289 C CA . GLU A 1 162 ? -14.006 -12.155 -12.159 1.00 37.38 162 GLU A CA 1
ATOM 1290 C C . GLU A 1 162 ? -13.618 -10.743 -12.635 1.00 37.38 162 GLU A C 1
ATOM 1292 O O . GLU A 1 162 ? -13.618 -10.485 -13.836 1.00 37.38 162 GLU A O 1
ATOM 1297 N N . SER A 1 163 ? -13.177 -9.846 -11.742 1.00 39.25 163 SER A N 1
ATOM 1298 C CA . SER A 1 163 ? -12.653 -8.517 -12.128 1.00 39.25 163 SER A CA 1
ATOM 1299 C C . SER A 1 163 ? -11.166 -8.549 -12.505 1.00 39.25 163 SER A C 1
ATOM 1301 O O . SER A 1 163 ? -10.654 -7.616 -13.121 1.00 39.25 163 SER A O 1
ATOM 1303 N N . SER A 1 164 ? -10.470 -9.635 -12.149 1.00 39.19 164 SER A N 1
ATOM 1304 C CA . SER A 1 164 ? -9.099 -9.952 -12.576 1.00 39.19 164 SER A CA 1
ATOM 1305 C C . SER A 1 164 ? -9.042 -10.807 -13.842 1.00 39.19 164 SER A C 1
ATOM 1307 O O . SER A 1 164 ? -7.965 -11.296 -14.200 1.00 39.19 164 SER A O 1
ATOM 1309 N N . ALA A 1 165 ? -10.160 -10.954 -14.558 1.00 38.50 165 ALA A N 1
ATOM 1310 C CA . ALA A 1 165 ? -10.146 -11.428 -15.930 1.00 38.50 165 ALA A CA 1
ATOM 1311 C C . ALA A 1 165 ? -9.414 -10.391 -16.796 1.00 38.50 165 ALA A C 1
ATOM 1313 O O . ALA A 1 165 ? -10.014 -9.541 -17.451 1.00 38.50 165 ALA A O 1
ATOM 1314 N N . LEU A 1 166 ? -8.079 -10.453 -16.784 1.00 44.34 166 LEU A N 1
ATOM 1315 C CA . LEU A 1 166 ? -7.256 -9.997 -17.891 1.00 44.34 166 LEU A CA 1
ATOM 1316 C C . LEU A 1 166 ? -7.858 -10.666 -19.117 1.00 44.34 166 LEU A C 1
ATOM 1318 O O . LEU A 1 166 ? -7.696 -11.873 -19.308 1.00 44.34 166 LEU A O 1
ATOM 1322 N N . MET A 1 167 ? -8.638 -9.898 -19.879 1.00 43.06 167 MET A N 1
ATOM 1323 C CA . MET A 1 167 ? -9.205 -10.379 -21.124 1.00 43.06 167 MET A CA 1
ATOM 1324 C C . MET A 1 167 ? -8.036 -10.964 -21.904 1.00 43.06 167 MET A C 1
ATOM 1326 O O . MET A 1 167 ? -6.997 -10.311 -22.028 1.00 43.06 167 MET A O 1
ATOM 1330 N N . SER A 1 168 ? -8.175 -12.190 -22.402 1.00 45.31 168 SER A N 1
ATOM 1331 C CA . SER A 1 168 ? -7.121 -12.938 -23.108 1.00 45.31 168 SER A CA 1
ATOM 1332 C C . SER A 1 168 ? -6.563 -12.231 -24.356 1.00 45.31 168 SER A C 1
ATOM 1334 O O . SER A 1 168 ? -5.795 -12.813 -25.112 1.00 45.31 168 SER A O 1
ATOM 1336 N N . HIS A 1 169 ? -6.987 -10.995 -24.605 1.00 50.53 169 HIS A N 1
ATOM 1337 C CA . HIS A 1 169 ? -6.689 -10.173 -25.762 1.00 50.53 169 HIS A CA 1
ATOM 1338 C C . HIS A 1 169 ? -5.808 -8.952 -25.422 1.00 50.53 169 HIS A C 1
ATOM 1340 O O . HIS A 1 169 ? -5.391 -8.267 -26.350 1.00 50.53 169 HIS A O 1
ATOM 1346 N N . GLY A 1 170 ? -5.494 -8.697 -24.138 1.00 58.06 170 GLY A N 1
ATOM 1347 C CA . GLY A 1 170 ? -4.708 -7.531 -23.701 1.00 58.06 170 GLY A CA 1
ATOM 1348 C C . GLY A 1 170 ? -5.371 -6.188 -24.044 1.00 58.06 170 GLY A C 1
ATOM 1349 O O . GLY A 1 170 ? -6.388 -6.136 -24.737 1.00 58.06 170 GLY A O 1
ATOM 1350 N N . ASN A 1 171 ? -4.817 -5.074 -23.565 1.00 66.81 171 ASN A N 1
ATOM 1351 C CA . ASN A 1 171 ? -5.200 -3.769 -24.105 1.00 66.81 171 ASN A CA 1
ATOM 1352 C C . ASN A 1 171 ? -4.514 -3.547 -25.463 1.00 66.81 171 ASN A C 1
ATOM 1354 O O . ASN A 1 171 ? -3.323 -3.856 -25.607 1.00 66.81 171 ASN A O 1
ATOM 1358 N N . PRO A 1 172 ? -5.220 -2.984 -26.463 1.00 74.31 172 PRO A N 1
ATOM 1359 C CA . PRO A 1 172 ? -4.590 -2.634 -27.724 1.00 74.31 172 PRO A CA 1
ATOM 1360 C C . PRO A 1 172 ? -3.521 -1.548 -27.500 1.00 74.31 172 PRO A C 1
ATOM 1362 O O . PRO A 1 172 ? -3.690 -0.691 -26.624 1.00 74.31 172 PRO A O 1
ATOM 1365 N N . PRO A 1 173 ? -2.436 -1.534 -28.298 1.00 81.88 173 PRO A N 1
ATOM 1366 C CA . PRO A 1 173 ? -1.449 -0.465 -28.242 1.00 81.88 173 PRO A CA 1
ATOM 1367 C C . PRO A 1 173 ? -2.099 0.908 -28.443 1.00 81.88 173 PRO A C 1
ATOM 1369 O O . PRO A 1 173 ? -3.047 1.060 -29.215 1.00 81.88 173 PRO A O 1
ATOM 1372 N N . SER A 1 174 ? -1.571 1.934 -27.773 1.00 84.25 174 SER A N 1
ATOM 1373 C CA . SER A 1 174 ? -2.080 3.299 -27.932 1.00 84.25 174 SER A CA 1
ATOM 1374 C C . SER A 1 174 ? -1.880 3.814 -29.364 1.00 84.25 174 SER A C 1
ATOM 1376 O O . SER A 1 174 ? -0.981 3.370 -30.079 1.00 84.25 174 SER A O 1
ATOM 1378 N N . ALA A 1 175 ? -2.668 4.812 -29.778 1.00 89.56 175 ALA A N 1
ATOM 1379 C CA . ALA A 1 175 ? -2.549 5.412 -31.112 1.00 89.56 175 ALA A CA 1
ATOM 1380 C C . ALA A 1 175 ? -1.128 5.927 -31.418 1.00 89.56 175 ALA A C 1
ATOM 1382 O O . ALA A 1 175 ? -0.649 5.792 -32.540 1.00 89.56 175 ALA A O 1
ATOM 1383 N N . ALA A 1 176 ? -0.426 6.456 -30.410 1.00 88.94 176 ALA A N 1
ATOM 1384 C CA . ALA A 1 176 ? 0.965 6.886 -30.545 1.00 88.94 176 ALA A CA 1
ATOM 1385 C C . ALA A 1 176 ? 1.922 5.710 -30.806 1.00 88.94 176 ALA A C 1
ATOM 1387 O O . ALA A 1 176 ? 2.853 5.836 -31.599 1.00 88.94 176 ALA A O 1
ATOM 1388 N N . VAL A 1 177 ? 1.688 4.557 -30.168 1.00 86.50 177 VAL A N 1
ATOM 1389 C CA . VAL A 1 177 ? 2.469 3.337 -30.417 1.00 86.50 177 VAL A CA 1
ATOM 1390 C C . VAL A 1 177 ? 2.183 2.804 -31.818 1.00 86.50 177 VAL A C 1
ATOM 1392 O O . VAL A 1 177 ? 3.119 2.467 -32.534 1.00 86.50 177 VAL A O 1
ATOM 1395 N N . LEU A 1 178 ? 0.919 2.788 -32.247 1.00 90.50 178 LEU A N 1
ATOM 1396 C CA . LEU A 1 178 ? 0.547 2.366 -33.600 1.00 90.50 178 LEU A CA 1
ATOM 1397 C C . LEU A 1 178 ? 1.177 3.256 -34.683 1.00 90.50 178 LEU A C 1
ATOM 1399 O O . LEU A 1 178 ? 1.686 2.734 -35.672 1.00 90.50 178 LEU A O 1
ATOM 1403 N N . ASP A 1 179 ? 1.212 4.576 -34.485 1.00 94.62 179 ASP A N 1
ATOM 1404 C CA . ASP A 1 179 ? 1.905 5.507 -35.388 1.00 94.62 179 ASP A CA 1
ATOM 1405 C C . ASP A 1 179 ? 3.418 5.229 -35.445 1.00 94.62 179 ASP A C 1
ATOM 1407 O O . ASP A 1 179 ? 4.007 5.169 -36.527 1.00 94.62 179 ASP A O 1
ATOM 1411 N N . ALA A 1 180 ? 4.052 4.983 -34.295 1.00 90.38 180 ALA A N 1
ATOM 1412 C CA . ALA A 1 180 ? 5.467 4.624 -34.240 1.00 90.38 180 ALA A CA 1
ATOM 1413 C C . ALA A 1 180 ? 5.760 3.293 -34.955 1.00 90.38 180 ALA A C 1
ATOM 1415 O O . ALA A 1 180 ? 6.736 3.203 -35.699 1.00 90.38 180 ALA A O 1
ATOM 1416 N N . LEU A 1 181 ? 4.905 2.281 -34.774 1.00 90.38 181 LEU A N 1
ATOM 1417 C CA . LEU A 1 181 ? 5.019 0.990 -35.458 1.00 90.38 181 LEU A CA 1
ATOM 1418 C C . LEU A 1 181 ? 4.812 1.129 -36.966 1.00 90.38 181 LEU A C 1
ATOM 1420 O O . LEU A 1 181 ? 5.590 0.577 -37.735 1.00 90.38 181 LEU A O 1
ATOM 1424 N N . SER A 1 182 ? 3.831 1.926 -37.393 1.00 92.50 182 SER A N 1
ATOM 1425 C CA . SER A 1 182 ? 3.601 2.229 -38.808 1.00 92.50 182 SER A CA 1
ATOM 1426 C C . SER A 1 182 ? 4.841 2.861 -39.449 1.00 92.50 182 SER A C 1
ATOM 1428 O O . SER A 1 182 ? 5.322 2.397 -40.484 1.00 92.50 182 SER A O 1
ATOM 1430 N N . LYS A 1 183 ? 5.446 3.853 -38.781 1.00 91.00 183 LYS A N 1
ATOM 1431 C CA . LYS A 1 183 ? 6.708 4.468 -39.220 1.00 91.00 183 LYS A CA 1
ATOM 1432 C C . LYS A 1 183 ? 7.852 3.457 -39.272 1.00 91.00 183 LYS A C 1
ATOM 1434 O O . LYS A 1 183 ? 8.605 3.454 -40.244 1.00 91.00 183 LYS A O 1
ATOM 1439 N N . LEU A 1 184 ? 7.967 2.587 -38.270 1.00 89.19 184 LEU A N 1
ATOM 1440 C CA . LEU A 1 184 ? 8.994 1.546 -38.224 1.00 89.19 184 LEU A CA 1
ATOM 1441 C C . LEU A 1 184 ? 8.852 0.557 -39.391 1.00 89.19 184 LEU A C 1
ATOM 1443 O O . LEU A 1 184 ? 9.844 0.255 -40.050 1.00 89.19 184 LEU A O 1
ATOM 1447 N N . CYS A 1 185 ? 7.633 0.101 -39.681 1.00 89.12 185 CYS A N 1
ATOM 1448 C CA . CYS A 1 185 ? 7.334 -0.796 -40.800 1.00 89.12 185 CYS A CA 1
ATOM 1449 C C . CYS A 1 185 ? 7.480 -0.115 -42.168 1.00 89.12 185 CYS A C 1
ATOM 1451 O O . CYS A 1 185 ? 7.711 -0.792 -43.164 1.00 89.12 185 CYS A O 1
ATOM 1453 N N . SER A 1 186 ? 7.361 1.214 -42.233 1.00 89.44 186 SER A N 1
ATOM 1454 C CA . 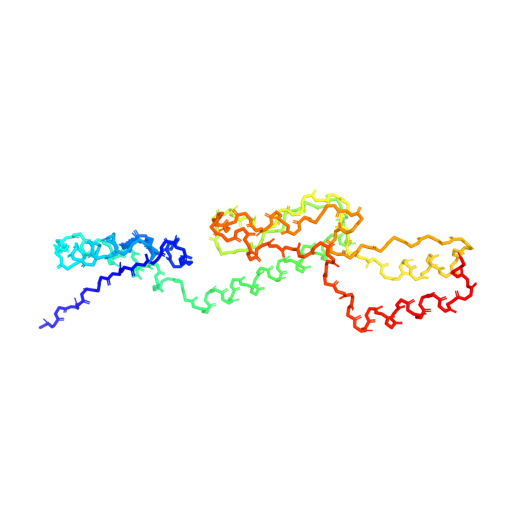SER A 1 186 ? 7.555 1.970 -43.475 1.00 89.44 186 SER A CA 1
ATOM 1455 C C . SER A 1 186 ? 9.026 2.159 -43.873 1.00 89.44 186 SER A C 1
ATOM 1457 O O . SER A 1 186 ? 9.293 2.555 -45.007 1.00 89.44 186 SER A O 1
ATOM 1459 N N . ASP A 1 187 ? 9.992 1.890 -42.979 1.00 85.88 187 ASP A N 1
ATOM 1460 C CA . ASP A 1 187 ? 11.421 1.954 -43.319 1.00 85.88 187 ASP A CA 1
ATOM 1461 C C . ASP A 1 187 ? 11.768 0.767 -44.236 1.00 85.88 187 ASP A C 1
ATOM 1463 O O . ASP A 1 187 ? 11.745 -0.378 -43.781 1.00 85.88 187 ASP A O 1
ATOM 1467 N N . PRO A 1 188 ? 12.159 0.999 -45.504 1.00 83.88 188 PRO A N 1
ATOM 1468 C CA . PRO A 1 188 ? 12.445 -0.077 -46.456 1.00 83.88 188 PRO A CA 1
ATOM 1469 C C . PRO A 1 188 ? 13.646 -0.947 -46.050 1.00 83.88 188 PRO A C 1
ATOM 1471 O O . PRO A 1 188 ? 13.898 -1.983 -46.657 1.00 83.88 188 PRO A O 1
ATOM 1474 N N . ARG A 1 189 ? 14.410 -0.539 -45.028 1.00 81.56 189 ARG A N 1
ATOM 1475 C CA . ARG A 1 189 ? 15.515 -1.317 -44.450 1.00 81.56 189 ARG A CA 1
ATOM 1476 C C . ARG A 1 189 ? 15.065 -2.280 -43.341 1.00 81.56 189 ARG A C 1
ATOM 1478 O O . ARG A 1 189 ? 15.902 -3.022 -42.835 1.00 81.56 189 ARG A O 1
ATOM 1485 N N . ASN A 1 190 ? 13.791 -2.255 -42.945 1.00 81.81 190 ASN A N 1
ATOM 1486 C CA . ASN A 1 190 ? 13.182 -3.149 -41.953 1.00 81.81 190 ASN A CA 1
ATOM 1487 C C . ASN A 1 190 ? 12.310 -4.205 -42.648 1.00 81.81 190 ASN A C 1
ATOM 1489 O O . ASN A 1 190 ? 11.100 -4.252 -42.434 1.00 81.81 190 ASN A O 1
ATOM 1493 N N . THR A 1 191 ? 12.935 -4.990 -43.525 1.00 63.09 191 THR A N 1
ATOM 1494 C CA . THR A 1 191 ? 12.283 -6.083 -44.265 1.00 63.09 191 THR A CA 1
ATOM 1495 C C . THR A 1 191 ? 12.190 -7.362 -43.452 1.00 63.09 191 THR A C 1
ATOM 1497 O O . THR A 1 191 ? 13.096 -7.599 -42.617 1.00 63.09 191 THR A O 1
#

Organism: Perkinsus marinus (strain ATCC 50983 / TXsc) (NCBI:txid423536)

Secondary structure (DSSP, 8-state):
-----PPP-EEETTSGGGGT-TTSEEE-TT-HHHHHHHHHHHHH--HHHHHHHHHHHHHHHHHS-HHHHHHHHHHHHHHHHHHHHHHHH-TTS------SSTTS---S-----TT-----HHHHHHHHHH-SS------SSSSSS--GGGGGGTTS-GGGTTTT---TT-PPPPHHHHHHHHHHHH-TT--

Sequence (191 aa):
QQGALLGRVVCSEFSGCSQVLTGSLRVNPWDTEKVLNMLDESLTLPMQELTSRFARDISYVTSHSLLRWAQGIINDLARCRAHYMSRMSNPDADKEVAWGVRGSGQVLAQIDDHNFFKLDVPRVVRDYSKAQRRIFFLDNEGTLAPDLRRMFRHSEPEVNAESSALMSHGNPPSAAVLDALSKLCSDPRNT

Radius of gyration: 25.68 Å; chains: 1; bounding box: 53×35×79 Å

InterPro domains:
  IPR001830 Glycosyl transferase, family 20 [PF00982] (7-78)
  IPR001830 Glycosyl transferase, family 20 [PTHR10788] (2-191)

Foldseek 3Di:
DPPPDQDAAADECLDPCCVQLVLHNYDPPVPVVRVVVSVVCSVVDDPVSSVVSSVRRVVRVVVDDPVNVVVLQVVLVVVVVVVVVVCVVPVPPDQDRADDDPDPPPRLDPPVPNPDDDDPVVVCVVCVVPDQADDDDDDACQPPHRNCVVVNVVPDPPPPPPVPCCPPPHDDDDPVVVVVVVVVVPPPSHD